Protein AF-A0A7T5UYI6-F1 (afdb_monomer_lite)

pLDDT: mean 79.81, std 22.01, range [30.36, 98.25]

Foldseek 3Di:
DDDDDDDDPDDDDDDPPPPPDDDDDDPDPPPDDDDDDDDDDPVVVVVVVVVVVVVVVVVVVVVVVVVVVVVVVVVVVVVVVVVVQVVLLVVLLVVLLVLLVVLLVVLVCVLVPVLPVLAPPVLNVLLNVLSVVLNVQSVVLNVCSVVDPGSVVSVCSVCCRSCQFRVRPNFQSLLSNQLRLLNNLLCCLVPVVVVLLVVLVVVVDDCPLLVVLSVQLNVLSVQLNVLSSVCSNTVNDPCRVVSSVSSVVSNVSSVVSVVVSVVVSVVSVVVVVVVVVVPDDPDD

Structure (mmCIF, N/CA/C/O backbone):
data_AF-A0A7T5UYI6-F1
#
_entry.id   AF-A0A7T5UYI6-F1
#
loop_
_atom_site.group_PDB
_atom_site.id
_atom_site.type_symbol
_atom_site.label_atom_id
_atom_site.label_alt_id
_atom_site.label_comp_id
_atom_site.label_asym_id
_atom_site.label_entity_id
_atom_site.label_seq_id
_atom_site.pdbx_PDB_ins_code
_atom_site.Cartn_x
_atom_site.Cartn_y
_atom_site.Cartn_z
_atom_site.occupancy
_atom_site.B_iso_or_equiv
_atom_site.auth_seq_id
_atom_site.auth_comp_id
_atom_site.auth_asym_id
_atom_site.auth_atom_id
_atom_site.pdbx_PDB_model_num
ATOM 1 N N . MET A 1 1 ? 58.971 -15.918 -2.858 1.00 40.72 1 MET A N 1
ATOM 2 C CA . MET A 1 1 ? 58.096 -16.213 -4.012 1.00 40.72 1 MET A CA 1
ATOM 3 C C . MET A 1 1 ? 57.583 -14.876 -4.558 1.00 40.72 1 MET A C 1
ATOM 5 O O . MET A 1 1 ? 56.787 -14.251 -3.880 1.00 40.72 1 MET A O 1
ATOM 9 N N . THR A 1 2 ? 58.266 -14.206 -5.501 1.00 34.06 2 THR A N 1
ATOM 10 C CA . THR A 1 2 ? 58.082 -14.284 -6.982 1.00 34.06 2 THR A CA 1
ATOM 11 C C . THR A 1 2 ? 56.613 -14.084 -7.397 1.00 34.06 2 THR A C 1
ATOM 13 O O . THR A 1 2 ? 55.804 -14.916 -7.021 1.00 34.06 2 THR A O 1
ATOM 16 N N . ARG A 1 3 ? 56.170 -13.072 -8.166 1.00 30.36 3 ARG A N 1
ATOM 17 C CA . ARG A 1 3 ? 56.802 -12.170 -9.155 1.00 30.36 3 ARG A CA 1
ATOM 18 C C . ARG A 1 3 ? 56.083 -10.805 -9.218 1.00 30.36 3 ARG A C 1
ATOM 20 O O . ARG A 1 3 ? 54.872 -10.728 -9.062 1.00 30.36 3 ARG A O 1
ATOM 27 N N . SER A 1 4 ? 56.865 -9.778 -9.548 1.00 31.86 4 SER A N 1
ATOM 28 C CA . SER A 1 4 ? 56.475 -8.448 -10.041 1.00 31.86 4 SER A CA 1
ATOM 29 C C . SER A 1 4 ? 56.151 -8.492 -11.540 1.00 31.86 4 SER A C 1
ATOM 31 O O . SER A 1 4 ? 56.857 -9.204 -12.254 1.00 31.86 4 SER A O 1
ATOM 33 N N . ILE A 1 5 ? 55.179 -7.692 -12.013 1.00 37.78 5 ILE A N 1
ATOM 34 C CA . ILE A 1 5 ? 55.222 -7.039 -13.338 1.00 37.78 5 ILE A CA 1
ATOM 35 C C . ILE A 1 5 ? 54.630 -5.618 -13.229 1.00 37.78 5 ILE A C 1
ATOM 37 O O . ILE A 1 5 ? 53.444 -5.426 -12.981 1.00 37.78 5 ILE A O 1
ATOM 41 N N . PHE A 1 6 ? 55.506 -4.635 -13.442 1.00 35.34 6 PHE A N 1
ATOM 42 C CA . PHE A 1 6 ? 55.257 -3.228 -13.773 1.00 35.34 6 PHE A CA 1
ATOM 43 C C . PHE A 1 6 ? 54.380 -3.058 -15.030 1.00 35.34 6 PHE A C 1
ATOM 45 O O . PHE A 1 6 ? 54.612 -3.769 -16.007 1.00 35.34 6 PHE A O 1
ATOM 52 N N . LYS A 1 7 ? 53.528 -2.019 -15.080 1.00 32.53 7 LYS A N 1
ATOM 53 C CA . LYS A 1 7 ? 53.377 -1.146 -16.271 1.00 32.53 7 LYS A CA 1
ATOM 54 C C . LYS A 1 7 ? 52.550 0.123 -15.986 1.00 32.53 7 LYS A C 1
ATOM 56 O O . LYS A 1 7 ? 51.331 0.095 -15.913 1.00 32.53 7 LYS A O 1
ATOM 61 N N . THR A 1 8 ? 53.279 1.223 -15.813 1.00 34.22 8 THR A N 1
ATOM 62 C CA . THR A 1 8 ? 53.115 2.502 -16.530 1.00 34.22 8 THR A CA 1
ATOM 63 C C . THR A 1 8 ? 51.692 3.055 -16.708 1.00 34.22 8 THR A C 1
ATOM 65 O O . THR A 1 8 ? 51.025 2.791 -17.704 1.00 34.22 8 THR A O 1
ATOM 68 N N . VAL A 1 9 ? 51.279 3.943 -15.797 1.00 36.78 9 VAL A N 1
ATOM 69 C CA . VAL A 1 9 ? 50.231 4.941 -16.063 1.00 36.78 9 VAL A CA 1
ATOM 70 C C . VAL A 1 9 ? 50.897 6.106 -16.783 1.00 36.78 9 VAL A C 1
ATOM 72 O O . VAL A 1 9 ? 51.588 6.925 -16.184 1.00 36.78 9 VAL A O 1
ATOM 75 N N . GLY A 1 10 ? 50.735 6.128 -18.097 1.00 34.94 10 GLY A N 1
ATOM 76 C CA . GLY A 1 10 ? 51.213 7.193 -18.957 1.00 34.94 10 GLY A CA 1
ATOM 77 C C . GLY A 1 10 ? 50.710 6.959 -20.368 1.00 34.94 10 GLY A C 1
ATOM 78 O O . GLY A 1 10 ? 51.377 6.293 -21.151 1.00 34.94 10 GLY A O 1
ATOM 79 N N . SER A 1 11 ? 49.541 7.507 -20.700 1.00 34.28 11 SER A N 1
ATOM 80 C CA . SER A 1 11 ? 49.231 7.802 -22.096 1.00 34.28 11 SER A CA 1
ATOM 81 C C . SER A 1 11 ? 48.227 8.945 -22.242 1.00 34.28 11 SER A C 1
ATOM 83 O O . SER A 1 11 ? 47.029 8.783 -22.036 1.00 34.28 11 SER A O 1
ATOM 85 N N . VAL A 1 12 ? 48.782 10.081 -22.657 1.00 34.56 12 VAL A N 1
ATOM 86 C CA . VAL A 1 12 ? 48.294 10.909 -23.762 1.00 34.56 12 VAL A CA 1
ATOM 87 C C . VAL A 1 12 ? 46.875 11.465 -23.613 1.00 34.56 12 VAL A C 1
ATOM 89 O O . VAL A 1 12 ? 45.897 10.976 -24.171 1.00 34.56 12 VAL A O 1
ATOM 92 N N . SER A 1 13 ? 46.820 12.621 -22.962 1.00 39.94 13 SER A N 1
ATOM 93 C CA . SER A 1 13 ? 45.997 13.743 -23.397 1.00 39.94 13 SER A CA 1
ATOM 94 C C . SER A 1 13 ? 46.225 14.008 -24.894 1.00 39.94 13 SER A C 1
ATOM 96 O O . SER A 1 13 ? 47.194 14.655 -25.282 1.00 39.94 13 SER A O 1
ATOM 98 N N . LEU A 1 14 ? 45.321 13.516 -25.743 1.00 34.50 14 LEU A N 1
ATOM 99 C CA . LEU A 1 14 ? 45.147 14.022 -27.102 1.00 34.50 14 LEU A CA 1
ATOM 100 C C . LEU A 1 14 ? 43.769 14.680 -27.180 1.00 34.50 14 LEU A C 1
ATOM 102 O O . LEU A 1 14 ? 42.752 14.045 -27.452 1.00 34.50 14 LEU A O 1
ATOM 106 N N . GLY A 1 15 ? 43.747 15.978 -26.883 1.00 30.67 15 GLY A N 1
ATOM 107 C CA . GLY A 1 15 ? 42.639 16.839 -27.256 1.00 30.67 15 GLY A CA 1
ATOM 108 C C . GLY A 1 15 ? 42.563 16.880 -28.776 1.00 30.67 15 GLY A C 1
ATOM 109 O O . GLY A 1 15 ? 43.380 17.533 -29.421 1.00 30.67 15 GLY A O 1
ATOM 110 N N . LEU A 1 16 ? 41.591 16.174 -29.354 1.00 30.78 16 LEU A N 1
ATOM 111 C CA . LEU A 1 16 ? 41.232 16.388 -30.746 1.00 30.78 16 LEU A CA 1
ATOM 112 C C . LEU A 1 16 ? 40.430 17.690 -30.803 1.00 30.78 16 LEU A C 1
ATOM 114 O O . LEU A 1 16 ? 39.216 17.721 -30.599 1.00 30.78 16 LEU A O 1
ATOM 118 N N . VAL A 1 17 ? 41.163 18.781 -31.010 1.00 35.28 17 VAL A N 1
ATOM 119 C CA . VAL A 1 17 ? 40.629 20.083 -31.389 1.00 35.28 17 VAL A CA 1
ATOM 120 C C . VAL A 1 17 ? 39.729 19.876 -32.605 1.00 35.28 17 VAL A C 1
ATOM 122 O O . VAL A 1 17 ? 40.184 19.514 -33.690 1.00 35.28 17 VAL A O 1
ATOM 125 N N . LEU A 1 18 ? 38.432 20.096 -32.398 1.00 36.16 18 LEU A N 1
ATOM 126 C CA . LEU A 1 18 ? 37.444 20.333 -33.441 1.00 36.16 18 LEU A CA 1
ATOM 127 C C . LEU A 1 18 ? 37.847 21.603 -34.202 1.00 36.16 18 LEU A C 1
ATOM 129 O O . LEU A 1 18 ? 37.361 22.692 -33.917 1.00 36.16 18 LEU A O 1
ATOM 133 N N . ALA A 1 19 ? 38.728 21.466 -35.188 1.00 32.53 19 ALA A N 1
ATOM 134 C CA . ALA A 1 19 ? 38.911 22.472 -36.223 1.00 32.53 19 ALA A CA 1
ATOM 135 C C . ALA A 1 19 ? 37.797 22.301 -37.271 1.00 32.53 19 ALA A C 1
ATOM 137 O O . ALA A 1 19 ? 38.024 21.861 -38.395 1.00 32.53 19 ALA A O 1
ATOM 138 N N . PHE A 1 20 ? 36.563 22.641 -36.886 1.00 33.19 20 PHE A N 1
ATOM 139 C CA . PHE A 1 20 ? 35.530 23.047 -37.839 1.00 33.19 20 PHE A CA 1
ATOM 140 C C . PHE A 1 20 ? 35.874 24.468 -38.300 1.00 33.19 20 PHE A C 1
ATOM 142 O O . PHE A 1 20 ? 35.347 25.456 -37.801 1.00 33.19 20 PHE A O 1
ATOM 149 N N . GLY A 1 21 ? 36.834 24.555 -39.219 1.00 31.12 21 GLY A N 1
ATOM 150 C CA . GLY A 1 21 ? 37.212 25.776 -39.916 1.00 31.12 21 GLY A CA 1
ATOM 151 C C . GLY A 1 21 ? 36.823 25.649 -41.379 1.00 31.12 21 GLY A C 1
ATOM 152 O O . GLY A 1 21 ? 37.489 24.961 -42.144 1.00 31.12 21 GLY A O 1
ATOM 153 N N . LEU A 1 22 ? 35.707 26.285 -41.725 1.00 39.25 22 LEU A N 1
ATOM 154 C CA . LEU A 1 22 ? 35.278 26.641 -43.073 1.00 39.25 22 LEU A CA 1
ATOM 155 C C . LEU A 1 22 ? 36.451 26.853 -44.049 1.00 39.25 22 LEU A C 1
ATOM 157 O O . LEU A 1 22 ? 37.164 27.847 -43.950 1.00 39.25 22 LEU A O 1
ATOM 161 N N . LEU A 1 23 ? 36.572 25.987 -45.055 1.00 31.91 23 LEU A N 1
ATOM 162 C CA . LEU A 1 23 ? 37.144 26.370 -46.342 1.00 31.91 23 LEU A CA 1
ATOM 163 C C . LEU A 1 23 ? 36.070 26.172 -47.403 1.00 31.91 23 LEU A C 1
ATOM 165 O O . LEU A 1 23 ? 35.710 25.059 -47.787 1.00 31.91 23 LEU A O 1
ATOM 169 N N . ALA A 1 24 ? 35.513 27.312 -47.793 1.00 32.84 24 ALA A N 1
ATOM 170 C CA . ALA A 1 24 ? 34.664 27.485 -48.946 1.00 32.84 24 ALA A CA 1
ATOM 171 C C . ALA A 1 24 ? 35.347 26.913 -50.197 1.00 32.84 24 ALA A C 1
ATOM 173 O O . ALA A 1 24 ? 36.476 27.273 -50.519 1.00 32.84 24 ALA A O 1
ATOM 174 N N . TYR A 1 25 ? 34.630 26.069 -50.931 1.00 32.81 25 TYR A N 1
ATOM 175 C CA . TYR A 1 25 ? 34.773 26.029 -52.383 1.00 32.81 25 TYR A CA 1
ATOM 176 C C . TYR A 1 25 ? 33.827 27.102 -52.941 1.00 32.81 25 TYR A C 1
ATOM 178 O O . TYR A 1 25 ? 32.689 27.203 -52.476 1.00 32.81 25 TYR A O 1
ATOM 186 N N . PRO A 1 26 ? 34.291 27.925 -53.896 1.00 37.88 26 PRO A N 1
ATOM 187 C CA . PRO A 1 26 ? 34.269 27.455 -55.274 1.00 37.88 26 PRO A CA 1
ATOM 188 C C . PRO A 1 26 ? 35.525 27.862 -56.053 1.00 37.88 26 PRO A C 1
ATOM 190 O O . PRO A 1 26 ? 35.767 29.038 -56.304 1.00 37.88 26 PRO A O 1
ATOM 193 N N . THR A 1 27 ? 36.289 26.890 -56.543 1.00 36.03 27 THR A N 1
ATOM 194 C CA . THR A 1 27 ? 37.136 27.126 -57.716 1.00 36.03 27 THR A CA 1
ATOM 195 C C . THR A 1 27 ? 36.269 26.976 -58.960 1.00 36.03 27 THR A C 1
ATOM 197 O O . THR A 1 27 ? 36.080 25.895 -59.512 1.00 36.03 27 THR A O 1
ATOM 200 N N . THR A 1 28 ? 35.696 28.097 -59.391 1.00 33.53 28 THR A N 1
ATOM 201 C CA . THR A 1 28 ? 35.242 28.301 -60.766 1.00 33.53 28 THR A CA 1
ATOM 202 C C . THR A 1 28 ? 36.426 28.094 -61.708 1.00 33.53 28 THR A C 1
ATOM 204 O O . THR A 1 28 ? 37.318 28.939 -61.770 1.00 33.53 28 THR A O 1
ATOM 207 N N . VAL A 1 29 ? 36.446 26.992 -62.455 1.00 35.75 29 VAL A N 1
ATOM 208 C CA . VAL A 1 29 ? 37.339 26.855 -63.611 1.00 35.75 29 VAL A CA 1
ATOM 209 C C . VAL A 1 29 ? 36.690 27.626 -64.760 1.00 35.75 29 VAL A C 1
ATOM 211 O O . VAL A 1 29 ? 35.774 27.140 -65.419 1.00 35.75 29 VAL A O 1
ATOM 214 N N . ARG A 1 30 ? 37.121 28.878 -64.943 1.00 32.53 30 ARG A N 1
ATOM 215 C CA . ARG A 1 30 ? 36.853 29.675 -66.145 1.00 32.53 30 ARG A CA 1
ATOM 216 C C . ARG A 1 30 ? 37.680 29.062 -67.276 1.00 32.53 30 ARG A C 1
ATOM 218 O O . ARG A 1 30 ? 38.900 29.170 -67.267 1.00 32.53 30 ARG A O 1
ATOM 225 N N . VAL A 1 31 ? 37.021 28.400 -68.221 1.00 33.41 31 VAL A N 1
ATOM 226 C CA . VAL A 1 31 ? 37.629 28.032 -69.504 1.00 33.41 31 VAL A CA 1
ATOM 227 C C . VAL A 1 31 ? 37.697 29.319 -70.325 1.00 33.41 31 VAL A C 1
ATOM 229 O O . VAL A 1 31 ? 36.670 29.802 -70.797 1.00 33.41 31 VAL A O 1
ATOM 232 N N . LEU A 1 32 ? 38.883 29.927 -70.408 1.00 34.19 32 LEU A N 1
ATOM 233 C CA . LEU A 1 32 ? 39.173 30.922 -71.437 1.00 34.19 32 LEU A CA 1
ATOM 234 C C . LEU A 1 32 ? 39.299 30.170 -72.764 1.00 34.19 32 LEU A C 1
ATOM 236 O O . LEU A 1 32 ? 40.124 29.269 -72.890 1.00 34.19 32 LEU A O 1
ATOM 240 N N . ALA A 1 33 ? 38.439 30.523 -73.714 1.00 38.66 33 ALA A N 1
ATOM 241 C CA . ALA A 1 33 ? 38.626 30.197 -75.114 1.00 38.66 33 ALA A CA 1
ATOM 242 C C . ALA A 1 33 ? 39.680 31.160 -75.677 1.00 38.66 33 ALA A C 1
ATOM 244 O O . ALA A 1 33 ? 39.472 32.372 -75.650 1.00 38.66 33 ALA A O 1
ATOM 245 N N . GLU A 1 34 ? 40.802 30.621 -76.144 1.00 36.09 34 GLU A N 1
ATOM 246 C CA . GLU A 1 34 ? 41.678 31.297 -77.097 1.00 36.09 34 GLU A CA 1
ATOM 247 C C . GLU A 1 34 ? 41.423 30.671 -78.470 1.00 36.09 34 GLU A C 1
ATOM 249 O O . GLU A 1 34 ? 41.544 29.457 -78.650 1.00 36.09 34 GLU A O 1
ATOM 254 N N . ASP A 1 35 ? 41.006 31.519 -79.407 1.00 35.81 35 ASP A N 1
ATOM 255 C CA . ASP A 1 35 ? 40.878 31.203 -80.822 1.00 35.81 35 ASP A CA 1
ATOM 256 C C . ASP A 1 35 ? 42.273 31.109 -81.473 1.00 35.81 35 ASP A C 1
ATOM 258 O O . ASP A 1 35 ? 43.096 32.001 -81.298 1.00 35.81 35 ASP A O 1
ATOM 262 N N . THR A 1 36 ? 42.472 30.012 -82.219 1.00 38.59 36 THR A N 1
ATOM 263 C CA . THR A 1 36 ? 43.100 29.857 -83.560 1.00 38.59 36 THR A CA 1
ATOM 264 C C . THR A 1 36 ? 44.350 30.709 -83.892 1.00 38.59 36 THR A C 1
ATOM 266 O O . THR A 1 36 ? 44.324 31.924 -83.797 1.00 38.59 36 THR A O 1
ATOM 269 N N . GLU A 1 37 ? 45.495 30.196 -84.361 1.00 40.06 37 GLU A N 1
ATOM 270 C CA . GLU A 1 37 ? 45.757 29.256 -85.463 1.00 40.06 37 GLU A CA 1
ATOM 271 C C . GLU A 1 37 ? 47.198 28.697 -85.391 1.00 40.06 37 GLU A C 1
ATOM 273 O O . GLU A 1 37 ? 48.108 29.362 -84.899 1.00 40.06 37 GLU A O 1
ATOM 278 N N . SER A 1 38 ? 47.402 27.539 -86.038 1.00 35.09 38 SER A N 1
ATOM 279 C CA . SER A 1 38 ? 48.542 27.221 -86.924 1.00 35.09 38 SER A CA 1
ATOM 280 C C . SER A 1 38 ? 49.280 25.909 -86.614 1.00 35.09 38 SER A C 1
ATOM 282 O O . SER A 1 38 ? 50.040 25.790 -85.661 1.00 35.09 38 SER A O 1
ATOM 284 N N . SER A 1 39 ? 49.122 24.983 -87.565 1.00 36.81 39 SER A N 1
ATOM 285 C CA . SER A 1 39 ? 50.128 24.029 -88.043 1.00 36.81 39 SER A CA 1
ATOM 286 C C . SER A 1 39 ? 50.495 22.793 -87.199 1.00 36.81 39 SER A C 1
ATOM 288 O O . SER A 1 39 ? 51.114 22.860 -86.142 1.00 36.81 39 SER A O 1
ATOM 290 N N . SER A 1 40 ? 50.283 21.646 -87.856 1.00 40.84 40 SER A N 1
ATOM 291 C CA . SER A 1 40 ? 50.983 20.356 -87.740 1.00 40.84 40 SER A CA 1
ATOM 292 C C . SER A 1 40 ? 50.454 19.260 -86.789 1.00 40.84 40 SER A C 1
ATOM 294 O O . SER A 1 40 ? 50.214 19.455 -85.606 1.00 40.84 40 SER A O 1
ATOM 296 N N . THR A 1 41 ? 50.347 18.081 -87.424 1.00 41.91 41 THR A N 1
ATOM 297 C CA . THR A 1 41 ? 50.424 16.684 -86.956 1.00 41.91 41 THR A CA 1
ATOM 298 C C . THR A 1 41 ? 49.254 16.012 -86.217 1.00 41.91 41 THR A C 1
ATOM 300 O O . THR A 1 41 ? 48.873 16.313 -85.091 1.00 41.91 41 THR A O 1
ATOM 303 N N . THR A 1 42 ? 48.798 14.929 -86.856 1.00 51.19 42 THR A N 1
ATOM 304 C CA . THR A 1 42 ? 47.913 13.828 -86.431 1.00 51.19 42 THR A CA 1
ATOM 305 C C . THR A 1 42 ? 48.226 13.225 -85.042 1.00 51.19 42 THR A C 1
ATOM 307 O O . THR A 1 42 ? 47.429 12.456 -84.515 1.00 51.19 42 THR A O 1
ATOM 310 N N . GLU A 1 43 ? 49.341 13.594 -84.404 1.00 49.00 43 GLU A N 1
ATOM 311 C CA . GLU A 1 43 ? 49.740 13.172 -83.051 1.00 49.00 43 GLU A CA 1
ATOM 312 C C . GLU A 1 43 ? 49.059 13.975 -81.921 1.00 49.00 43 GLU A C 1
ATOM 314 O O . GLU A 1 43 ? 48.878 13.452 -80.819 1.00 49.00 43 GLU A O 1
ATOM 319 N N . GLN A 1 44 ? 48.598 15.209 -82.172 1.00 46.75 44 GLN A N 1
ATOM 320 C CA . GLN A 1 44 ? 47.912 16.016 -81.146 1.00 46.75 44 GLN A CA 1
ATOM 321 C C . GLN A 1 44 ? 46.494 15.504 -80.826 1.00 46.75 44 GLN A C 1
ATOM 323 O O . GLN A 1 44 ? 46.012 15.655 -79.702 1.00 46.75 44 GLN A O 1
ATOM 328 N N . THR A 1 45 ? 45.831 14.827 -81.770 1.00 52.97 45 THR A N 1
ATOM 329 C CA . THR A 1 45 ? 44.462 14.306 -81.597 1.00 52.97 45 THR A CA 1
ATOM 330 C C . THR A 1 45 ? 44.416 13.012 -80.770 1.00 52.97 45 THR A C 1
ATOM 332 O O . THR A 1 45 ? 43.435 12.764 -80.066 1.00 52.97 45 THR A O 1
ATOM 335 N N . GLU A 1 46 ? 45.473 12.192 -80.801 1.00 55.62 46 GLU A N 1
ATOM 336 C CA . GLU A 1 46 ? 45.595 11.001 -79.944 1.00 55.62 46 GLU A CA 1
ATOM 337 C C . GLU A 1 46 ? 46.024 11.348 -78.516 1.00 55.62 46 GLU A C 1
ATOM 339 O O . GLU A 1 46 ? 45.507 10.756 -77.566 1.00 55.62 46 GLU A O 1
ATOM 344 N N . ALA A 1 47 ? 46.916 12.329 -78.345 1.00 57.22 47 ALA A N 1
ATOM 345 C CA . ALA A 1 47 ? 47.323 12.812 -77.027 1.00 57.22 47 ALA A CA 1
ATOM 346 C C . ALA A 1 47 ? 46.141 13.443 -76.268 1.00 57.22 47 ALA A C 1
ATOM 348 O O . ALA A 1 47 ? 45.902 13.102 -75.110 1.00 57.22 47 ALA A O 1
ATOM 349 N N . GLN A 1 48 ? 45.327 14.265 -76.943 1.00 56.75 48 GLN A N 1
ATOM 350 C CA . GLN A 1 48 ? 44.118 14.855 -76.356 1.00 56.75 48 GLN A CA 1
ATOM 351 C C . GLN A 1 48 ? 43.024 13.815 -76.061 1.00 56.75 48 GLN A C 1
ATOM 353 O O . GLN A 1 48 ? 42.353 13.912 -75.032 1.00 56.75 48 GLN A O 1
ATOM 358 N N . LYS A 1 49 ? 42.855 12.783 -76.905 1.00 61.53 49 LYS A N 1
ATOM 359 C CA . LYS A 1 49 ? 41.935 11.664 -76.618 1.00 61.53 49 LYS A CA 1
ATOM 360 C C . LYS A 1 49 ? 42.387 10.841 -75.410 1.00 61.53 49 LYS A C 1
ATOM 362 O O . LYS A 1 49 ? 41.563 10.574 -74.539 1.00 61.53 49 LYS A O 1
ATOM 367 N N . LYS A 1 50 ? 43.678 10.502 -75.309 1.00 65.50 50 LYS A N 1
ATOM 368 C CA . LYS A 1 50 ? 44.243 9.784 -74.152 1.00 65.50 50 LYS A CA 1
ATOM 369 C C . LYS A 1 50 ? 44.150 10.606 -72.867 1.00 65.50 50 LYS A C 1
ATOM 371 O O . LYS A 1 50 ? 43.823 10.057 -71.822 1.00 65.50 50 LYS A O 1
ATOM 376 N N . GLU A 1 51 ? 44.367 11.919 -72.930 1.00 64.31 51 GLU A N 1
ATOM 377 C CA . GLU A 1 51 ? 44.223 12.805 -71.770 1.00 64.31 51 GLU A CA 1
ATOM 378 C C . GLU A 1 51 ? 42.754 12.952 -71.329 1.00 64.31 51 GLU A C 1
ATOM 380 O O . GLU A 1 51 ? 42.461 12.943 -70.132 1.00 64.31 51 GLU A O 1
ATOM 385 N N . ALA A 1 52 ? 41.808 13.029 -72.270 1.00 65.00 52 ALA A N 1
ATOM 386 C CA . ALA A 1 52 ? 40.376 13.052 -71.969 1.00 65.00 52 ALA A CA 1
ATOM 387 C C . ALA A 1 52 ? 39.884 11.722 -71.367 1.00 65.00 52 ALA A C 1
ATOM 389 O O . ALA A 1 52 ? 39.084 11.722 -70.430 1.00 65.00 52 ALA A O 1
ATOM 390 N N . GLU A 1 53 ? 40.390 10.592 -71.857 1.00 68.81 53 GLU A N 1
ATOM 391 C CA . GLU A 1 53 ? 40.074 9.255 -71.349 1.00 68.81 53 GLU A CA 1
ATOM 392 C C . GLU A 1 53 ? 40.699 9.008 -69.964 1.00 68.81 53 GLU A C 1
ATOM 394 O O . GLU A 1 53 ? 40.038 8.483 -69.064 1.00 68.81 53 GLU A O 1
ATOM 399 N N . LEU A 1 54 ? 41.919 9.506 -69.728 1.00 69.94 54 LEU A N 1
ATOM 400 C CA . LEU A 1 54 ? 42.566 9.515 -68.413 1.00 69.94 54 LEU A CA 1
ATOM 401 C C . LEU A 1 54 ? 41.807 10.404 -67.413 1.00 69.94 54 LEU A C 1
ATOM 403 O O . LEU A 1 54 ? 41.598 10.016 -66.264 1.00 69.94 54 LEU A O 1
ATOM 407 N N . LYS A 1 55 ? 41.330 11.581 -67.838 1.00 68.62 55 LYS A N 1
ATOM 408 C CA . LYS A 1 55 ? 40.492 12.461 -67.003 1.00 68.62 55 LYS A CA 1
ATOM 409 C C . LYS A 1 55 ? 39.135 11.830 -66.698 1.00 68.62 55 LYS A C 1
ATOM 411 O O . LYS A 1 55 ? 38.663 11.942 -65.568 1.00 68.62 55 LYS A O 1
ATOM 416 N N . LYS A 1 56 ? 38.522 11.135 -67.662 1.00 72.75 56 LYS A N 1
ATOM 417 C CA . LYS A 1 56 ? 37.246 10.429 -67.477 1.00 72.75 56 LYS A CA 1
ATOM 418 C C . LYS A 1 56 ? 37.381 9.261 -66.498 1.00 72.75 56 LYS A C 1
ATOM 420 O O . LYS A 1 56 ? 36.617 9.199 -65.541 1.00 72.75 56 LYS A O 1
ATOM 425 N N . THR A 1 57 ? 38.388 8.408 -66.674 1.00 70.50 57 THR A N 1
ATOM 426 C CA . THR A 1 57 ? 38.673 7.282 -65.766 1.00 70.50 57 THR A CA 1
ATOM 427 C C . THR A 1 57 ? 39.066 7.761 -64.368 1.00 70.50 57 THR A C 1
ATOM 429 O O . THR A 1 57 ? 38.577 7.234 -63.372 1.00 70.50 57 THR A O 1
ATOM 432 N N . THR A 1 58 ? 39.866 8.827 -64.262 1.00 72.25 58 THR A N 1
ATOM 433 C CA . THR A 1 58 ? 40.193 9.455 -62.970 1.00 72.25 58 THR A CA 1
ATOM 434 C C . THR A 1 58 ? 38.941 10.011 -62.291 1.00 72.25 58 THR A C 1
ATOM 436 O O . THR A 1 58 ? 38.744 9.787 -61.100 1.00 72.25 58 THR A O 1
ATOM 439 N N . ALA A 1 59 ? 38.056 10.686 -63.031 1.00 69.19 59 ALA A N 1
ATOM 440 C CA . ALA A 1 59 ? 36.802 11.212 -62.495 1.00 69.19 59 ALA A CA 1
ATOM 441 C C . ALA A 1 59 ? 35.818 10.104 -62.079 1.00 69.19 59 ALA A C 1
ATOM 443 O O . ALA A 1 59 ? 35.124 10.255 -61.075 1.00 69.19 59 ALA A O 1
ATOM 444 N N . GLU A 1 60 ? 35.753 8.994 -62.816 1.00 75.56 60 GLU A N 1
ATOM 445 C CA . GLU A 1 60 ? 34.944 7.818 -62.470 1.00 75.56 60 GLU A CA 1
ATOM 446 C C . GLU A 1 60 ? 35.471 7.130 -61.203 1.00 75.56 60 GLU A C 1
ATOM 448 O O . GLU A 1 60 ? 34.695 6.908 -60.271 1.00 75.56 60 GLU A O 1
ATOM 453 N N . ASN A 1 61 ? 36.788 6.934 -61.096 1.00 77.25 61 ASN A N 1
ATOM 454 C CA . ASN A 1 61 ? 37.436 6.413 -59.889 1.00 77.25 61 ASN A CA 1
ATOM 455 C C . ASN A 1 61 ? 37.200 7.324 -58.673 1.00 77.25 61 ASN A C 1
ATOM 457 O O . ASN A 1 61 ? 36.872 6.843 -57.587 1.00 77.25 61 ASN A O 1
ATOM 461 N N . LEU A 1 62 ? 37.290 8.647 -58.857 1.00 73.25 62 LEU A N 1
ATOM 462 C CA . LEU A 1 62 ? 37.021 9.619 -57.794 1.00 73.25 62 LEU A CA 1
ATOM 463 C C . LEU A 1 62 ? 35.550 9.570 -57.350 1.00 73.25 62 LEU A C 1
ATOM 465 O O . LEU A 1 62 ? 35.254 9.621 -56.157 1.00 73.25 62 LEU A O 1
ATOM 469 N N . ARG A 1 63 ? 34.610 9.441 -58.296 1.00 73.44 63 ARG A N 1
ATOM 470 C CA . ARG A 1 63 ? 33.172 9.309 -58.004 1.00 73.44 63 ARG A CA 1
ATOM 471 C C . ARG A 1 63 ? 32.863 8.025 -57.238 1.00 73.44 63 ARG A C 1
ATOM 473 O O . ARG A 1 63 ? 32.083 8.071 -56.286 1.00 73.44 63 ARG A O 1
ATOM 480 N N . GLU A 1 64 ? 33.469 6.900 -57.610 1.00 84.56 64 GLU A N 1
ATOM 481 C CA . GLU A 1 64 ? 33.317 5.641 -56.875 1.00 84.56 64 GLU A CA 1
ATOM 482 C C . GLU A 1 64 ? 33.914 5.711 -55.469 1.00 84.56 64 GLU A C 1
ATOM 484 O O . GLU A 1 64 ? 33.283 5.249 -54.514 1.00 84.56 64 GLU A O 1
ATOM 489 N N . GLN A 1 65 ? 35.087 6.327 -55.317 1.00 79.94 65 GLN A N 1
ATOM 490 C CA . GLN A 1 65 ? 35.714 6.529 -54.014 1.00 79.94 65 GLN A CA 1
ATOM 491 C C . GLN A 1 65 ? 34.836 7.400 -53.105 1.00 79.94 65 GLN A C 1
ATOM 493 O O . GLN A 1 65 ? 34.534 7.007 -51.978 1.00 79.94 65 GLN A O 1
ATOM 498 N N . VAL A 1 66 ? 34.329 8.528 -53.616 1.00 81.00 66 VAL A N 1
ATOM 499 C CA . VAL A 1 66 ? 33.409 9.410 -52.877 1.00 81.00 66 VAL A CA 1
ATOM 500 C C . VAL A 1 66 ? 32.113 8.683 -52.502 1.00 81.00 66 VAL A C 1
ATOM 502 O O . VAL A 1 66 ? 31.592 8.879 -51.401 1.00 81.00 66 VAL A O 1
ATOM 505 N N . LYS A 1 67 ? 31.584 7.815 -53.375 1.00 87.81 67 LYS A N 1
ATOM 506 C CA . LYS A 1 67 ? 30.396 7.003 -53.071 1.00 87.81 67 LYS A CA 1
ATOM 507 C C . LYS A 1 67 ? 30.664 6.020 -51.925 1.00 87.81 67 LYS A C 1
ATOM 509 O O . LYS A 1 67 ? 29.891 6.008 -50.966 1.00 87.81 67 LYS A O 1
ATOM 514 N N . LYS A 1 68 ? 31.772 5.271 -51.983 1.00 87.56 68 LYS A N 1
ATOM 515 C CA . LYS A 1 68 ? 32.193 4.331 -50.927 1.00 87.56 68 LYS A CA 1
ATOM 516 C C . LYS A 1 68 ? 32.417 5.044 -49.592 1.00 87.56 68 LYS A C 1
ATOM 518 O O . LYS A 1 68 ? 31.910 4.600 -48.564 1.00 87.56 68 LYS A O 1
ATOM 523 N N . GLU A 1 69 ? 33.095 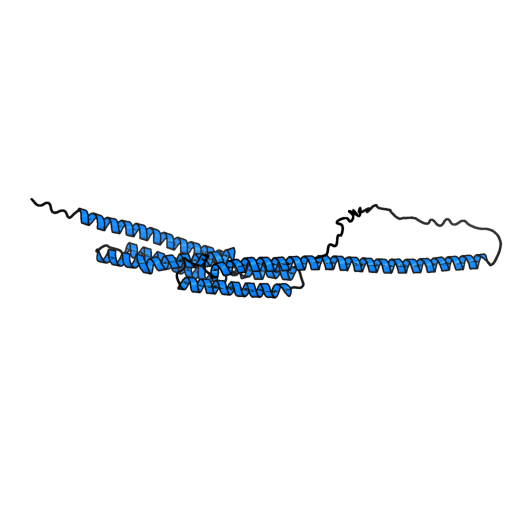6.191 -49.596 1.00 80.12 69 GLU A N 1
ATOM 524 C CA . GLU A 1 69 ? 33.302 6.995 -48.386 1.00 80.12 69 GLU A CA 1
ATOM 525 C C . GLU A 1 69 ? 31.986 7.533 -47.807 1.00 80.12 69 GLU A C 1
ATOM 527 O O . GLU A 1 69 ? 31.797 7.542 -46.589 1.00 80.12 69 GLU A O 1
ATOM 532 N N . ARG A 1 70 ? 31.042 7.959 -48.655 1.00 79.12 70 ARG A N 1
ATOM 533 C CA . ARG A 1 70 ? 29.720 8.422 -48.208 1.00 79.12 70 ARG A CA 1
ATOM 534 C C . ARG A 1 70 ? 28.910 7.296 -47.569 1.00 79.12 70 ARG A C 1
ATOM 536 O O . ARG A 1 70 ? 28.249 7.536 -46.559 1.00 79.12 70 ARG A O 1
ATOM 543 N N . GLU A 1 71 ? 28.941 6.095 -48.137 1.00 90.12 71 GLU A N 1
ATOM 544 C CA . GLU A 1 71 ? 28.284 4.910 -47.574 1.00 90.12 71 GLU A CA 1
ATOM 545 C C . GLU A 1 71 ? 28.923 4.495 -46.242 1.00 90.12 71 GLU A C 1
ATOM 547 O O . GLU A 1 71 ? 28.202 4.292 -45.265 1.00 90.12 71 GLU A O 1
ATOM 552 N N . ALA A 1 72 ? 30.257 4.507 -46.147 1.00 85.94 72 ALA A N 1
ATOM 553 C CA . ALA A 1 72 ? 30.975 4.245 -44.899 1.00 85.94 72 ALA A CA 1
ATOM 554 C C . ALA A 1 72 ? 30.632 5.266 -43.798 1.00 85.94 72 ALA A C 1
ATOM 556 O O . ALA A 1 72 ? 30.373 4.887 -42.656 1.00 85.94 72 ALA A O 1
ATOM 557 N N . ARG A 1 73 ? 30.551 6.564 -44.133 1.00 76.12 73 ARG A N 1
ATOM 558 C CA . ARG A 1 73 ? 30.132 7.614 -43.184 1.00 76.12 73 ARG A CA 1
ATOM 559 C C . ARG A 1 73 ? 28.685 7.438 -42.726 1.00 76.12 73 ARG A C 1
ATOM 561 O O . ARG A 1 73 ? 28.402 7.636 -41.548 1.00 76.12 73 ARG A O 1
ATOM 568 N N . LYS A 1 74 ? 27.770 7.057 -43.626 1.00 86.06 74 LYS A N 1
ATOM 569 C CA . LYS A 1 74 ? 26.379 6.741 -43.259 1.00 86.06 74 LYS A CA 1
ATOM 570 C C . LYS A 1 74 ? 26.316 5.552 -42.301 1.00 86.06 74 LYS A C 1
ATOM 572 O O . LYS A 1 74 ? 25.668 5.664 -41.270 1.00 86.06 74 LYS A O 1
ATOM 577 N N . ALA A 1 75 ? 27.027 4.465 -42.601 1.00 87.56 75 ALA A N 1
ATOM 578 C CA . ALA A 1 75 ? 27.089 3.294 -41.730 1.00 87.56 75 ALA A CA 1
ATOM 579 C C . ALA A 1 75 ? 27.658 3.645 -40.344 1.00 87.56 75 ALA A C 1
ATOM 581 O O . ALA A 1 75 ? 27.065 3.288 -39.332 1.00 87.56 75 ALA A O 1
ATOM 582 N N . ALA A 1 76 ? 28.744 4.423 -40.283 1.00 81.75 76 ALA A N 1
ATOM 583 C CA . ALA A 1 76 ? 29.329 4.874 -39.020 1.00 81.75 76 ALA A CA 1
ATOM 584 C C . ALA A 1 76 ? 28.368 5.750 -38.195 1.00 81.75 76 ALA A C 1
ATOM 586 O O . ALA A 1 76 ? 28.298 5.605 -36.974 1.00 81.75 76 ALA A O 1
ATOM 587 N N . LEU A 1 77 ? 27.606 6.639 -38.848 1.00 80.31 77 LEU A N 1
ATOM 588 C CA . LEU A 1 77 ? 26.580 7.445 -38.182 1.00 80.31 77 LEU A CA 1
ATOM 589 C C . LEU A 1 77 ? 25.449 6.581 -37.615 1.00 80.31 77 LEU A C 1
ATOM 591 O O . LEU A 1 77 ? 25.038 6.816 -36.482 1.00 80.31 77 LEU A O 1
ATOM 595 N N . GLU A 1 78 ? 24.964 5.592 -38.364 1.00 86.56 78 GLU A N 1
ATOM 596 C CA . GLU A 1 78 ? 23.926 4.675 -37.880 1.00 86.56 78 GLU A CA 1
ATOM 597 C C . GLU A 1 78 ? 24.434 3.805 -36.721 1.00 86.56 78 GLU A C 1
ATOM 599 O O . GLU A 1 78 ? 23.770 3.722 -35.691 1.00 86.56 78 GLU A O 1
ATOM 604 N N . THR A 1 79 ? 25.659 3.273 -36.791 1.00 86.31 79 THR A N 1
ATOM 605 C CA . THR A 1 79 ? 26.280 2.549 -35.667 1.00 86.31 79 THR A CA 1
ATOM 606 C C . THR A 1 79 ? 26.411 3.430 -34.422 1.00 86.31 79 THR A C 1
ATOM 608 O O . THR A 1 79 ? 26.091 2.993 -33.318 1.00 86.31 79 THR A O 1
ATOM 611 N N . ALA A 1 80 ? 26.840 4.687 -34.575 1.00 77.06 80 ALA A N 1
ATOM 612 C CA . ALA A 1 80 ? 26.963 5.618 -33.454 1.00 77.06 80 ALA A CA 1
ATOM 613 C C . ALA A 1 80 ? 25.603 6.003 -32.847 1.00 77.06 80 ALA A C 1
ATOM 615 O O . ALA A 1 80 ? 25.509 6.197 -31.632 1.00 77.06 80 ALA A O 1
ATOM 616 N N . LYS A 1 81 ? 24.548 6.121 -33.666 1.00 86.44 81 LYS A N 1
ATOM 617 C CA . LYS A 1 81 ? 23.175 6.325 -33.183 1.00 86.44 81 LYS A CA 1
ATOM 618 C C . LYS A 1 81 ? 22.684 5.108 -32.406 1.00 86.44 81 LYS A C 1
ATOM 620 O O . LYS A 1 81 ? 22.234 5.281 -31.278 1.00 86.44 81 LYS A O 1
ATOM 625 N N . ASN A 1 82 ? 22.843 3.910 -32.961 1.00 85.06 82 ASN A N 1
ATOM 626 C CA . ASN A 1 82 ? 22.422 2.667 -32.317 1.00 85.06 82 ASN A CA 1
ATOM 627 C C . ASN A 1 82 ? 23.131 2.475 -30.973 1.00 85.06 82 ASN A C 1
ATOM 629 O O . ASN A 1 82 ? 22.464 2.339 -29.959 1.00 85.06 82 ASN A O 1
ATOM 633 N N . ALA A 1 83 ? 24.456 2.653 -30.918 1.00 85.88 83 ALA A N 1
ATOM 634 C CA . ALA A 1 83 ? 25.210 2.563 -29.665 1.00 85.88 83 ALA A CA 1
ATOM 635 C C . ALA A 1 83 ? 24.739 3.568 -28.592 1.00 85.88 83 ALA A C 1
ATOM 637 O O . ALA A 1 83 ? 24.790 3.286 -27.393 1.00 85.88 83 ALA A O 1
ATOM 638 N N . ARG A 1 84 ? 24.279 4.763 -28.997 1.00 87.50 84 ARG A N 1
ATOM 639 C CA . ARG A 1 84 ? 23.688 5.741 -28.068 1.00 87.50 84 ARG A CA 1
ATOM 640 C C . ARG A 1 84 ? 22.319 5.295 -27.563 1.00 87.50 84 ARG A C 1
ATOM 642 O O . ARG A 1 84 ? 22.036 5.509 -26.386 1.00 87.50 84 ARG A O 1
ATOM 649 N N . GLU A 1 85 ? 21.480 4.731 -28.424 1.00 89.25 85 GLU A N 1
ATOM 650 C CA . GLU A 1 85 ? 20.164 4.214 -28.034 1.00 89.25 85 GLU A CA 1
ATOM 651 C C . GLU A 1 85 ? 20.283 2.964 -27.153 1.00 89.25 85 GLU A C 1
ATOM 653 O O . GLU A 1 85 ? 19.623 2.903 -26.118 1.00 89.25 85 GLU A O 1
ATOM 658 N N . ASP A 1 86 ? 21.209 2.054 -27.458 1.00 89.62 86 ASP A N 1
ATOM 659 C CA . ASP A 1 86 ? 21.510 0.875 -26.637 1.00 89.62 86 ASP A CA 1
ATOM 660 C C . ASP A 1 86 ? 21.946 1.286 -25.227 1.00 89.62 86 ASP A C 1
ATOM 662 O O . ASP A 1 86 ? 21.425 0.787 -24.230 1.00 89.62 86 ASP A O 1
ATOM 666 N N . LYS A 1 87 ? 22.832 2.285 -25.118 1.00 92.88 87 LYS A N 1
ATOM 667 C CA . LYS A 1 87 ? 23.253 2.818 -23.816 1.00 92.88 87 LYS A CA 1
ATOM 668 C C . LYS A 1 87 ? 22.089 3.431 -23.031 1.00 92.88 87 LYS A C 1
ATOM 670 O O . LYS A 1 87 ? 22.017 3.268 -21.816 1.00 92.88 87 LYS A O 1
ATOM 675 N N . LYS A 1 88 ? 21.177 4.150 -23.697 1.00 92.62 88 LYS A N 1
ATOM 676 C CA . LYS A 1 88 ? 19.979 4.707 -23.042 1.00 92.62 88 LYS A CA 1
ATOM 677 C C . LYS A 1 88 ? 19.028 3.612 -22.575 1.00 92.62 88 LYS A C 1
ATOM 679 O O . LYS A 1 88 ? 18.419 3.763 -21.514 1.00 92.62 88 LYS A O 1
ATOM 684 N N . LEU A 1 89 ? 18.867 2.558 -23.372 1.00 94.00 89 LEU A N 1
ATOM 685 C CA . LEU A 1 89 ? 18.051 1.403 -23.024 1.00 94.00 89 LEU A CA 1
ATOM 686 C C . LEU A 1 89 ? 18.608 0.721 -21.777 1.00 94.00 89 LEU A C 1
ATOM 688 O O . LEU A 1 89 ? 17.854 0.527 -20.827 1.00 94.00 89 LEU A O 1
ATOM 692 N N . GLU A 1 90 ? 19.915 0.463 -21.746 1.00 94.56 90 GLU A N 1
ATOM 693 C CA . GLU A 1 90 ? 20.585 -0.168 -20.607 1.00 94.56 90 GLU A CA 1
ATOM 694 C C . GLU A 1 90 ? 20.415 0.652 -19.324 1.00 94.56 90 GLU A C 1
ATOM 696 O O . GLU A 1 90 ? 19.857 0.165 -18.346 1.00 94.56 90 GLU A O 1
ATOM 701 N N . SER A 1 91 ? 20.735 1.951 -19.358 1.00 93.12 91 SER A N 1
ATOM 702 C CA . SER A 1 91 ? 20.536 2.827 -18.193 1.00 93.12 91 SER A CA 1
ATOM 703 C C . SER A 1 91 ? 19.069 2.928 -17.752 1.00 93.12 91 SER A C 1
ATOM 705 O O . SER A 1 91 ? 18.780 3.178 -16.582 1.00 93.12 91 SER A O 1
ATOM 707 N N . SER A 1 92 ? 18.115 2.754 -18.673 1.00 93.44 92 SER A N 1
ATOM 708 C CA . SER A 1 92 ? 16.691 2.720 -18.321 1.00 93.44 92 SER A CA 1
ATOM 709 C C . SER A 1 92 ? 16.314 1.410 -17.624 1.00 93.44 92 SER A C 1
ATOM 711 O O . SER A 1 92 ? 15.512 1.444 -16.690 1.00 93.44 92 SER A O 1
ATOM 713 N N . LYS A 1 93 ? 16.877 0.273 -18.059 1.00 96.06 93 LYS A N 1
ATOM 714 C CA . LYS A 1 93 ? 16.681 -1.040 -17.424 1.00 96.06 93 LYS A CA 1
ATOM 715 C C . LYS A 1 93 ? 17.269 -1.058 -16.015 1.00 96.06 93 LYS A C 1
ATOM 717 O O . LYS A 1 93 ? 16.533 -1.365 -15.082 1.00 96.06 93 LYS A O 1
ATOM 722 N N . GLU A 1 94 ? 18.504 -0.584 -15.845 1.00 94.94 94 GLU A N 1
ATOM 723 C CA . GLU A 1 94 ? 19.147 -0.425 -14.530 1.00 94.94 94 GLU A CA 1
ATOM 724 C C . GLU A 1 94 ? 18.288 0.420 -13.572 1.00 94.94 94 GLU A C 1
ATOM 726 O O . GLU A 1 94 ? 18.119 0.092 -12.396 1.00 94.94 94 GLU A O 1
ATOM 731 N N . LEU A 1 95 ? 17.687 1.511 -14.067 1.00 92.69 95 LEU A N 1
ATOM 732 C CA . LEU A 1 95 ? 16.782 2.334 -13.264 1.00 92.69 95 LEU A CA 1
ATOM 733 C C . LEU A 1 95 ? 15.512 1.571 -12.856 1.00 92.69 95 LEU A C 1
ATOM 735 O O . LEU A 1 95 ? 15.061 1.707 -11.717 1.00 92.69 95 LEU A O 1
ATOM 739 N N . ALA A 1 96 ? 14.914 0.803 -13.769 1.00 93.81 96 ALA A N 1
ATOM 740 C CA . ALA A 1 96 ? 13.729 0.000 -13.476 1.00 93.81 96 ALA A CA 1
ATOM 741 C C . ALA A 1 96 ? 14.023 -1.075 -12.419 1.00 93.81 96 ALA A C 1
ATOM 743 O O . ALA A 1 96 ? 13.233 -1.239 -11.485 1.00 93.81 96 ALA A O 1
ATOM 744 N N . GLU A 1 97 ? 15.169 -1.749 -12.527 1.00 94.50 97 GLU A N 1
ATOM 745 C CA . GLU A 1 97 ? 15.649 -2.730 -11.549 1.00 94.50 97 GLU A CA 1
ATOM 746 C C . GLU A 1 97 ? 15.833 -2.077 -10.181 1.00 94.50 97 GLU A C 1
ATOM 748 O O . G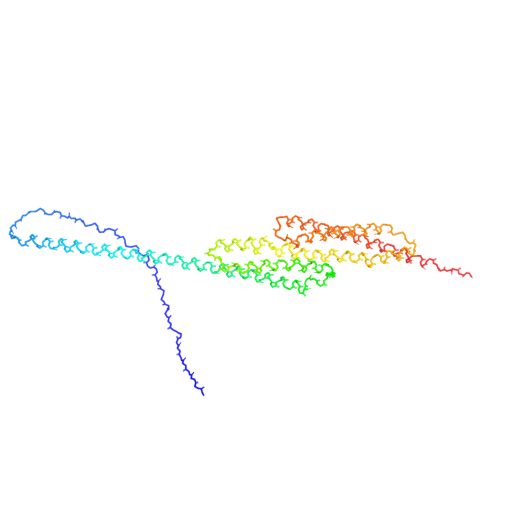LU A 1 97 ? 15.149 -2.455 -9.228 1.00 94.50 97 GLU A O 1
ATOM 753 N N . LYS A 1 98 ? 16.624 -1.000 -10.107 1.00 93.06 98 LYS A N 1
ATOM 754 C CA . LYS A 1 98 ? 16.878 -0.272 -8.859 1.00 93.06 98 LYS A CA 1
ATOM 755 C C . LYS A 1 98 ? 15.589 0.193 -8.176 1.00 93.06 98 LYS A C 1
ATOM 757 O O . LYS A 1 98 ? 15.404 -0.005 -6.977 1.00 93.06 98 LYS A O 1
ATOM 762 N N . LEU A 1 99 ? 14.664 0.793 -8.932 1.00 92.19 99 LEU A N 1
ATOM 763 C CA . LEU A 1 99 ? 13.378 1.243 -8.388 1.00 92.19 99 LEU A CA 1
ATOM 764 C C . LEU A 1 99 ? 12.544 0.082 -7.836 1.00 92.19 99 LEU A C 1
ATOM 766 O O . LEU A 1 99 ? 11.805 0.262 -6.861 1.00 92.19 99 LEU A O 1
ATOM 770 N N . THR A 1 100 ? 12.614 -1.080 -8.476 1.00 92.81 100 THR A N 1
ATOM 771 C CA . THR A 1 100 ? 11.875 -2.271 -8.060 1.00 92.81 100 THR A CA 1
ATOM 772 C C . THR A 1 100 ? 12.493 -2.883 -6.809 1.00 92.81 100 THR A C 1
ATOM 774 O O . THR A 1 100 ? 11.772 -3.160 -5.850 1.00 92.81 100 THR A O 1
ATOM 777 N N . GLU A 1 101 ? 13.818 -3.001 -6.760 1.00 92.00 101 GLU A N 1
ATOM 778 C CA . GLU A 1 101 ? 14.567 -3.512 -5.610 1.00 92.00 101 GLU A CA 1
ATOM 779 C C . GLU A 1 101 ? 14.354 -2.672 -4.348 1.00 92.00 101 GLU A C 1
ATOM 781 O O . GLU A 1 101 ? 14.006 -3.226 -3.305 1.00 92.00 101 GLU A O 1
ATOM 786 N N . GLU A 1 102 ? 14.449 -1.340 -4.442 1.00 89.81 102 GLU A N 1
ATOM 787 C CA . GLU A 1 102 ? 14.199 -0.425 -3.314 1.00 89.81 102 GLU A CA 1
ATOM 788 C C . GLU A 1 102 ? 12.799 -0.633 -2.705 1.00 89.81 102 GLU A C 1
ATOM 790 O O . GLU A 1 102 ? 12.604 -0.601 -1.484 1.00 89.81 102 GLU A O 1
ATOM 795 N N . ARG A 1 103 ? 11.796 -0.878 -3.559 1.00 93.00 103 ARG A N 1
ATOM 796 C CA . ARG A 1 103 ? 10.421 -1.165 -3.126 1.00 93.00 103 ARG A CA 1
ATOM 797 C C . ARG A 1 103 ? 10.317 -2.552 -2.506 1.00 93.00 103 ARG A C 1
ATOM 799 O O . ARG A 1 103 ? 9.683 -2.690 -1.461 1.00 93.00 103 ARG A O 1
ATOM 806 N N . LEU A 1 104 ? 10.925 -3.566 -3.116 1.00 93.44 104 LEU A N 1
ATOM 807 C CA . LEU A 1 104 ? 10.928 -4.934 -2.597 1.00 93.44 104 LEU A CA 1
ATOM 808 C C . LEU A 1 104 ? 11.593 -5.016 -1.222 1.00 93.44 104 LEU A C 1
ATOM 810 O O . LEU A 1 104 ? 11.042 -5.652 -0.325 1.00 93.44 104 LEU A O 1
ATOM 814 N N . GLU A 1 105 ? 12.732 -4.354 -1.024 1.00 89.88 105 GLU A N 1
ATOM 815 C CA . GLU A 1 105 ? 13.426 -4.309 0.266 1.00 89.88 105 GLU A CA 1
ATOM 816 C C . GLU A 1 105 ? 12.522 -3.717 1.355 1.00 89.88 105 GLU A C 1
ATOM 818 O O . GLU A 1 105 ? 12.348 -4.298 2.431 1.00 89.88 105 GLU A O 1
ATOM 823 N N . LEU A 1 106 ? 11.875 -2.590 1.055 1.00 88.12 106 LEU A N 1
ATOM 824 C CA . LEU A 1 106 ? 10.943 -1.945 1.970 1.00 88.12 106 LEU A CA 1
ATOM 825 C C . LEU A 1 106 ? 9.744 -2.840 2.306 1.00 88.12 106 LEU A C 1
ATOM 827 O O . LEU A 1 106 ? 9.354 -2.944 3.470 1.00 88.12 106 LEU A O 1
ATOM 831 N N . LEU A 1 107 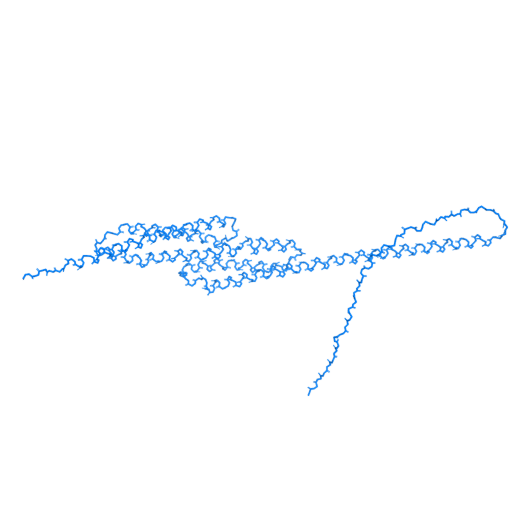? 9.154 -3.487 1.301 1.00 91.06 107 LEU A N 1
ATOM 832 C CA . LEU A 1 107 ? 8.013 -4.384 1.486 1.00 91.06 107 LEU A CA 1
ATOM 833 C C . LEU A 1 107 ? 8.382 -5.625 2.301 1.00 91.06 107 LEU A C 1
ATOM 835 O O . LEU A 1 107 ? 7.597 -6.046 3.149 1.00 91.06 107 LEU A O 1
ATOM 839 N N . LYS A 1 108 ? 9.589 -6.168 2.118 1.00 88.38 108 LYS A N 1
ATOM 840 C CA . LYS A 1 108 ? 10.113 -7.263 2.944 1.00 88.38 108 LYS A CA 1
ATOM 841 C C . LYS A 1 108 ? 10.258 -6.821 4.406 1.00 88.38 108 LYS A C 1
ATOM 843 O O . LYS A 1 108 ? 9.732 -7.494 5.285 1.00 88.38 108 LYS A O 1
ATOM 848 N N . LYS A 1 109 ? 10.807 -5.629 4.677 1.00 84.00 109 LYS A N 1
ATOM 849 C CA . LYS A 1 109 ? 10.861 -5.052 6.041 1.00 84.00 109 LYS A CA 1
ATOM 850 C C . LYS A 1 109 ? 9.473 -4.846 6.667 1.00 84.00 109 LYS A C 1
ATOM 852 O O . LYS A 1 109 ? 9.257 -5.124 7.849 1.00 84.00 109 LYS A O 1
ATOM 857 N N . LEU A 1 110 ? 8.505 -4.378 5.874 1.00 81.62 110 LEU A N 1
ATOM 858 C CA . LEU A 1 110 ? 7.097 -4.243 6.275 1.00 81.62 110 LEU A CA 1
ATOM 859 C C . LEU A 1 110 ? 6.477 -5.589 6.665 1.00 81.62 110 LEU A C 1
ATOM 861 O O . LEU A 1 110 ? 5.852 -5.687 7.725 1.00 81.62 110 LEU A O 1
ATOM 865 N N . ARG A 1 111 ? 6.678 -6.610 5.826 1.00 83.50 111 ARG A N 1
ATOM 866 C CA . ARG A 1 111 ? 6.213 -7.987 6.032 1.00 83.50 111 ARG A CA 1
ATOM 867 C C . ARG A 1 111 ? 6.824 -8.607 7.289 1.00 83.50 111 ARG A C 1
ATOM 869 O O . ARG A 1 111 ? 6.098 -9.159 8.114 1.00 83.50 111 ARG A O 1
ATOM 876 N N . ASP A 1 112 ? 8.133 -8.449 7.467 1.00 80.50 112 ASP A N 1
ATOM 877 C CA . ASP A 1 112 ? 8.908 -9.026 8.578 1.00 80.50 112 ASP A CA 1
ATOM 878 C C . ASP A 1 112 ? 8.666 -8.288 9.908 1.00 80.50 112 ASP A C 1
ATOM 880 O O . ASP A 1 112 ? 9.098 -8.699 10.986 1.00 80.50 112 ASP A O 1
ATOM 884 N N . GLY A 1 113 ? 7.866 -7.227 9.851 1.00 71.31 113 GLY A N 1
ATOM 885 C CA . GLY A 1 113 ? 7.140 -6.723 10.994 1.00 71.31 113 GLY A CA 1
ATOM 886 C C . GLY A 1 113 ? 7.624 -5.391 11.515 1.00 71.31 113 GLY A C 1
ATOM 887 O O . GLY A 1 113 ? 7.043 -4.919 12.481 1.00 71.31 113 GLY A O 1
ATOM 888 N N . GLU A 1 114 ? 8.602 -4.735 10.888 1.00 68.75 114 GLU A N 1
ATOM 889 C CA . GLU A 1 114 ? 9.129 -3.444 11.354 1.00 68.75 114 GLU A CA 1
ATOM 890 C C . GLU A 1 114 ? 8.019 -2.390 11.535 1.00 68.75 114 GLU A C 1
ATOM 892 O O . GLU A 1 114 ? 7.994 -1.660 12.527 1.00 68.75 114 GLU A O 1
ATOM 897 N N . TYR A 1 115 ? 7.019 -2.409 10.650 1.00 61.50 115 TYR A N 1
ATOM 898 C CA . TYR A 1 115 ? 5.883 -1.483 10.654 1.00 61.50 115 TYR A CA 1
ATOM 899 C C . TYR A 1 115 ? 4.557 -2.114 11.095 1.00 61.50 115 TYR A C 1
ATOM 901 O O . TYR A 1 115 ? 3.583 -1.385 11.290 1.00 61.50 115 TYR A O 1
ATOM 909 N N . THR A 1 116 ? 4.510 -3.438 11.291 1.00 69.25 116 THR A N 1
ATOM 910 C CA . THR A 1 116 ? 3.299 -4.157 11.722 1.00 69.25 116 THR A CA 1
ATOM 911 C C . THR A 1 116 ? 3.352 -4.652 13.172 1.00 69.25 116 THR A C 1
ATOM 913 O O . THR A 1 116 ? 2.391 -5.257 13.644 1.00 69.25 116 THR A O 1
ATOM 916 N N . LYS A 1 117 ? 4.410 -4.330 13.943 1.00 71.75 117 LYS A N 1
ATOM 917 C CA . LYS A 1 117 ? 4.539 -4.716 15.373 1.00 71.75 117 LYS A CA 1
ATOM 918 C C . LYS A 1 117 ? 3.340 -4.324 16.241 1.00 71.75 117 LYS A C 1
ATOM 920 O O . LYS A 1 117 ? 3.098 -4.947 17.265 1.00 71.75 117 LYS A O 1
ATOM 925 N N . LYS A 1 118 ? 2.635 -3.251 15.869 1.00 73.12 118 LYS A N 1
ATOM 926 C CA . LYS A 1 118 ? 1.518 -2.681 16.639 1.00 73.12 118 LYS A CA 1
ATOM 927 C C . LYS A 1 118 ? 0.139 -3.162 16.173 1.00 73.12 118 LYS A C 1
ATOM 929 O O . LYS A 1 118 ? -0.854 -2.753 16.766 1.00 73.12 118 LYS A O 1
ATOM 934 N N . CYS A 1 119 ? 0.071 -3.968 15.117 1.00 81.94 119 CYS A N 1
ATOM 935 C CA . CYS A 1 119 ? -1.175 -4.547 14.616 1.00 81.94 119 CYS A CA 1
ATOM 936 C C . CYS A 1 119 ? -1.548 -5.767 15.467 1.00 81.94 119 CYS A C 1
ATOM 938 O O . CYS A 1 119 ? -0.655 -6.501 15.901 1.00 81.94 119 CYS A O 1
ATOM 940 N N . ARG A 1 120 ? -2.843 -6.040 15.674 1.00 87.00 120 ARG A N 1
ATOM 941 C CA . ARG A 1 120 ? -3.253 -7.341 16.226 1.00 87.00 120 ARG A CA 1
ATOM 942 C C . ARG A 1 120 ? -3.092 -8.427 15.161 1.00 87.00 120 ARG A C 1
ATOM 944 O O . ARG A 1 120 ? -2.905 -8.137 13.980 1.00 87.00 120 ARG A O 1
ATOM 951 N N . ALA A 1 121 ? -3.168 -9.689 15.583 1.00 86.62 121 ALA A N 1
ATOM 952 C CA . ALA A 1 121 ? -2.884 -10.846 14.733 1.00 86.62 121 ALA A CA 1
ATOM 953 C C . ALA A 1 121 ? -3.701 -10.869 13.426 1.00 86.62 121 ALA A C 1
ATOM 955 O O . ALA A 1 121 ? -3.118 -11.062 12.362 1.00 86.62 121 ALA A O 1
ATOM 956 N N . ALA A 1 122 ? -5.011 -10.604 13.491 1.00 85.56 122 ALA A N 1
ATOM 957 C CA . ALA A 1 122 ? -5.881 -10.591 12.312 1.00 85.56 122 ALA A CA 1
ATOM 958 C C . ALA A 1 122 ? -5.479 -9.492 11.312 1.00 85.56 122 ALA A C 1
ATOM 960 O O . ALA A 1 122 ? -5.172 -9.786 10.159 1.00 85.56 122 ALA A O 1
ATOM 961 N N . ALA A 1 123 ? -5.363 -8.242 11.773 1.00 87.69 123 ALA A N 1
ATOM 962 C CA . ALA A 1 123 ? -4.933 -7.126 10.931 1.00 87.69 123 ALA A CA 1
ATOM 963 C C . ALA A 1 123 ? -3.516 -7.315 10.370 1.00 87.69 123 ALA A C 1
ATOM 965 O O . ALA A 1 123 ? -3.241 -6.940 9.232 1.00 87.69 123 ALA A O 1
ATOM 966 N N . LYS A 1 124 ? -2.615 -7.932 11.146 1.00 89.69 124 LYS A N 1
ATOM 967 C CA . LYS A 1 124 ? -1.269 -8.287 10.688 1.00 89.69 124 LYS A CA 1
ATOM 968 C C . LYS A 1 124 ? -1.321 -9.299 9.543 1.00 89.69 124 LYS A C 1
ATOM 970 O O . LYS A 1 124 ? -0.626 -9.102 8.555 1.00 89.69 124 LYS A O 1
ATOM 975 N N . ALA A 1 125 ? -2.132 -10.351 9.653 1.00 90.38 125 ALA A N 1
ATOM 976 C CA . ALA A 1 125 ? -2.272 -11.356 8.599 1.00 90.38 125 ALA A CA 1
ATOM 977 C C . ALA A 1 125 ? -2.825 -10.749 7.298 1.00 90.38 125 ALA A C 1
ATOM 979 O O . ALA A 1 125 ? -2.300 -11.015 6.214 1.00 90.38 125 ALA A O 1
ATOM 980 N N . GLU A 1 126 ? -3.829 -9.876 7.401 1.00 91.69 126 GLU A N 1
ATOM 981 C CA . GLU A 1 126 ? -4.396 -9.181 6.240 1.00 91.69 126 GLU A CA 1
ATOM 982 C C . GLU A 1 126 ? -3.397 -8.205 5.605 1.00 91.69 126 GLU A C 1
ATOM 984 O O . GLU A 1 126 ? -3.209 -8.222 4.389 1.00 91.69 126 GLU A O 1
ATOM 989 N N . ALA A 1 127 ? -2.689 -7.412 6.416 1.00 91.62 127 ALA A N 1
ATOM 990 C CA . ALA A 1 127 ? -1.634 -6.526 5.933 1.00 91.62 127 ALA A CA 1
ATOM 991 C C . ALA A 1 127 ? -0.508 -7.303 5.234 1.00 91.62 127 ALA A C 1
ATOM 993 O O . ALA A 1 127 ? -0.078 -6.918 4.149 1.00 91.62 127 ALA A O 1
ATOM 994 N N . THR A 1 128 ? -0.056 -8.416 5.819 1.00 91.56 128 THR A N 1
ATOM 995 C CA . THR A 1 128 ? 0.953 -9.301 5.220 1.00 91.56 128 THR A CA 1
ATOM 996 C C . THR A 1 128 ? 0.481 -9.865 3.884 1.00 91.56 128 THR A C 1
ATOM 998 O O . THR A 1 128 ? 1.257 -9.903 2.933 1.00 91.56 128 THR A O 1
ATOM 1001 N N . THR A 1 129 ? -0.791 -10.255 3.779 1.00 93.06 129 THR A N 1
ATOM 1002 C CA . THR A 1 129 ? -1.374 -10.754 2.525 1.00 93.06 129 THR A CA 1
ATOM 1003 C C . THR A 1 129 ? -1.345 -9.680 1.435 1.00 93.06 129 THR A C 1
ATOM 1005 O O . THR A 1 129 ? -0.868 -9.940 0.331 1.00 93.06 129 THR A O 1
ATOM 1008 N N . ALA A 1 130 ? -1.765 -8.453 1.758 1.00 93.75 130 ALA A N 1
ATOM 1009 C CA . ALA A 1 130 ? -1.720 -7.322 0.832 1.00 93.75 130 ALA A CA 1
ATOM 1010 C C . ALA A 1 130 ? -0.281 -6.973 0.401 1.00 93.75 130 ALA A C 1
ATOM 1012 O O . ALA A 1 130 ? -0.011 -6.770 -0.784 1.00 93.75 130 ALA A O 1
ATOM 1013 N N . ILE A 1 131 ? 0.665 -6.965 1.347 1.00 94.06 131 ILE A N 1
ATOM 1014 C CA . ILE A 1 131 ? 2.090 -6.733 1.071 1.00 94.06 131 ILE A CA 1
ATOM 1015 C C . ILE A 1 131 ? 2.646 -7.812 0.134 1.00 94.06 131 ILE A C 1
ATOM 1017 O O . ILE A 1 131 ? 3.299 -7.476 -0.852 1.00 94.06 131 ILE A O 1
ATOM 1021 N N . ASN A 1 132 ? 2.360 -9.089 0.396 1.00 94.69 132 ASN A N 1
ATOM 1022 C CA . ASN A 1 132 ? 2.828 -10.199 -0.435 1.00 94.69 132 ASN A CA 1
ATOM 1023 C C . ASN A 1 132 ? 2.277 -10.120 -1.865 1.00 94.69 132 ASN A C 1
ATOM 1025 O O . ASN A 1 132 ? 3.007 -10.400 -2.812 1.00 94.69 132 ASN A O 1
ATOM 1029 N N . ALA A 1 133 ? 1.028 -9.682 -2.041 1.00 94.81 133 ALA A N 1
ATOM 1030 C CA . ALA A 1 133 ? 0.458 -9.476 -3.370 1.00 94.81 133 ALA A CA 1
ATOM 1031 C C . ALA A 1 133 ? 1.209 -8.391 -4.165 1.00 94.81 133 ALA A C 1
ATOM 1033 O O . ALA A 1 133 ? 1.425 -8.539 -5.367 1.00 94.81 133 ALA A O 1
ATOM 1034 N N . VAL A 1 134 ? 1.638 -7.311 -3.503 1.00 95.56 134 VAL A N 1
ATOM 1035 C CA . VAL A 1 134 ? 2.434 -6.244 -4.136 1.00 95.56 134 VAL A CA 1
ATOM 1036 C C . VAL A 1 134 ? 3.864 -6.712 -4.417 1.00 95.56 134 VAL A C 1
ATOM 1038 O O . VAL A 1 134 ? 4.391 -6.409 -5.484 1.00 95.56 134 VAL A O 1
ATOM 1041 N N . ILE A 1 135 ? 4.476 -7.476 -3.504 1.00 95.44 135 ILE A N 1
ATOM 1042 C CA . ILE A 1 135 ? 5.787 -8.108 -3.727 1.00 95.44 135 ILE A CA 1
ATOM 1043 C C . ILE A 1 135 ? 5.741 -8.975 -4.986 1.00 95.44 135 ILE A C 1
ATOM 1045 O O . ILE A 1 135 ? 6.561 -8.775 -5.874 1.00 95.44 135 ILE A O 1
ATOM 1049 N N . ALA A 1 136 ? 4.746 -9.857 -5.110 1.00 95.44 136 ALA A N 1
ATOM 1050 C CA . ALA A 1 136 ? 4.613 -10.737 -6.269 1.00 95.44 136 ALA A CA 1
ATOM 1051 C C . ALA A 1 136 ? 4.479 -9.954 -7.588 1.00 95.44 136 ALA A C 1
ATOM 1053 O O . ALA A 1 136 ? 5.096 -10.318 -8.586 1.00 95.44 136 ALA A O 1
ATOM 1054 N N . ARG A 1 137 ? 3.721 -8.846 -7.600 1.00 94.19 137 ARG A N 1
ATOM 1055 C CA . ARG A 1 137 ? 3.624 -7.967 -8.779 1.00 94.19 137 ARG A CA 1
ATOM 1056 C C . ARG A 1 137 ? 4.954 -7.303 -9.124 1.00 94.19 137 ARG A C 1
ATOM 1058 O O . ARG A 1 137 ? 5.315 -7.254 -10.292 1.00 94.19 137 ARG A O 1
ATOM 1065 N N . LEU A 1 138 ? 5.684 -6.812 -8.125 1.00 95.19 138 LEU A N 1
ATOM 1066 C CA . LEU A 1 138 ? 6.994 -6.195 -8.336 1.00 95.19 138 LEU A CA 1
ATOM 1067 C C . LEU A 1 138 ? 8.048 -7.212 -8.789 1.00 95.19 138 LEU A C 1
ATOM 1069 O O . LEU A 1 138 ? 8.880 -6.875 -9.618 1.00 95.19 138 LEU A O 1
ATOM 1073 N N . GLU A 1 139 ? 8.007 -8.451 -8.301 1.00 95.12 139 GLU A N 1
ATOM 1074 C CA . GLU A 1 139 ? 8.882 -9.532 -8.778 1.00 95.12 139 GLU A CA 1
ATOM 1075 C C . GLU A 1 139 ? 8.572 -9.907 -10.237 1.00 95.12 139 GLU A C 1
ATOM 1077 O O . GLU A 1 139 ? 9.493 -10.116 -11.026 1.00 95.12 139 GLU A O 1
ATOM 1082 N N . GLN A 1 140 ? 7.292 -9.917 -10.627 1.00 94.62 140 GLN A N 1
ATOM 1083 C CA . GLN A 1 140 ? 6.886 -10.080 -12.028 1.00 94.62 140 GLN A CA 1
ATOM 1084 C C . GLN A 1 140 ? 7.350 -8.912 -12.903 1.00 94.62 140 GLN A C 1
ATOM 1086 O O . GLN A 1 140 ? 7.877 -9.140 -13.991 1.00 94.62 140 GLN A O 1
ATOM 1091 N N . ASP A 1 141 ? 7.186 -7.672 -12.430 1.00 92.25 141 ASP A N 1
ATOM 1092 C CA . ASP A 1 141 ? 7.694 -6.494 -13.129 1.00 92.25 141 ASP A CA 1
ATOM 1093 C C . ASP A 1 141 ? 9.225 -6.604 -13.281 1.00 92.25 141 ASP A C 1
ATOM 1095 O O . ASP A 1 141 ? 9.734 -6.474 -14.390 1.00 92.25 141 ASP A O 1
ATOM 1099 N N . LEU A 1 142 ? 9.970 -6.937 -12.223 1.00 92.69 142 LEU A N 1
ATOM 1100 C CA . LEU A 1 142 ? 11.427 -7.104 -12.283 1.00 92.69 142 LEU A CA 1
ATOM 1101 C C . LEU A 1 142 ? 11.845 -8.124 -13.352 1.00 92.69 142 LEU A C 1
ATOM 1103 O O . LEU A 1 142 ? 12.690 -7.826 -14.192 1.00 92.69 142 LEU A O 1
ATOM 1107 N N . ALA A 1 143 ? 11.205 -9.296 -13.370 1.00 93.44 143 ALA A N 1
ATOM 1108 C CA . ALA A 1 143 ? 11.490 -10.348 -14.344 1.00 93.44 143 ALA A CA 1
ATOM 1109 C C . ALA A 1 143 ? 11.178 -9.937 -15.797 1.00 93.44 143 ALA A C 1
ATOM 1111 O O . ALA A 1 143 ? 11.778 -10.471 -16.729 1.00 93.44 143 ALA A O 1
ATOM 1112 N N . ALA A 1 144 ? 10.263 -8.986 -16.007 1.00 91.69 144 ALA A N 1
ATOM 1113 C CA . ALA A 1 144 ? 9.915 -8.486 -17.333 1.00 91.69 144 ALA A CA 1
ATOM 1114 C C . ALA A 1 144 ? 10.881 -7.404 -17.855 1.00 91.69 144 ALA A C 1
ATOM 1116 O O . ALA A 1 144 ? 10.980 -7.234 -19.073 1.00 91.69 144 ALA A O 1
ATOM 1117 N N . VAL A 1 145 ? 11.629 -6.704 -16.986 1.00 90.56 145 VAL A N 1
ATOM 1118 C CA . VAL A 1 145 ? 12.528 -5.598 -17.387 1.00 90.56 145 VAL A CA 1
ATOM 1119 C C . VAL A 1 145 ? 13.508 -5.982 -18.512 1.00 90.56 145 VAL A C 1
ATOM 1121 O O . VAL A 1 145 ? 13.587 -5.225 -19.491 1.00 90.56 145 VAL A O 1
ATOM 1124 N N . PRO A 1 146 ? 14.205 -7.140 -18.461 1.00 92.00 146 PRO A N 1
ATOM 1125 C CA . PRO A 1 146 ? 15.179 -7.516 -19.487 1.00 92.00 146 PRO A CA 1
ATOM 1126 C C . PRO A 1 146 ? 14.566 -7.700 -20.878 1.00 92.00 146 PRO A C 1
ATOM 1128 O O . PRO A 1 146 ? 15.243 -7.442 -21.875 1.00 92.00 146 PRO A O 1
ATOM 1131 N N . SER A 1 147 ? 13.287 -8.093 -20.945 1.00 93.12 147 SER A N 1
ATOM 1132 C CA . SER A 1 147 ? 12.567 -8.377 -22.195 1.00 93.12 147 SER A CA 1
ATOM 1133 C C . SER A 1 147 ? 12.184 -7.129 -22.999 1.00 93.12 147 SER A C 1
ATOM 1135 O O . SER A 1 147 ? 11.829 -7.243 -24.172 1.00 93.12 147 SER A O 1
ATOM 1137 N N . ASN A 1 148 ? 12.297 -5.933 -22.412 1.00 93.50 148 ASN A N 1
ATOM 1138 C CA . ASN A 1 148 ? 12.051 -4.688 -23.134 1.00 93.50 148 ASN A CA 1
ATOM 1139 C C . ASN A 1 148 ? 13.164 -4.401 -24.146 1.00 93.50 148 ASN A C 1
ATOM 1141 O O . ASN A 1 148 ? 14.355 -4.443 -23.822 1.00 93.50 148 ASN A O 1
ATOM 1145 N N . THR A 1 149 ? 12.771 -4.029 -25.358 1.00 93.38 149 THR A N 1
ATOM 1146 C CA . THR A 1 149 ? 13.673 -3.723 -26.474 1.00 93.38 149 THR A CA 1
ATOM 1147 C C . THR A 1 149 ? 13.768 -2.229 -26.770 1.00 93.38 149 THR A C 1
ATOM 1149 O O . THR A 1 149 ? 14.624 -1.820 -27.549 1.00 93.38 149 THR A O 1
ATOM 1152 N N . THR A 1 150 ? 12.924 -1.394 -26.152 1.00 93.38 150 THR A N 1
ATOM 1153 C CA . THR A 1 150 ? 12.939 0.063 -26.349 1.00 93.38 150 THR A CA 1
ATOM 1154 C C . THR A 1 150 ? 12.846 0.839 -25.037 1.00 93.38 150 THR A C 1
ATOM 1156 O O . THR A 1 150 ? 12.275 0.380 -24.046 1.00 93.38 150 THR A O 1
ATOM 1159 N N . VAL A 1 151 ? 13.381 2.065 -25.035 1.00 92.69 151 VAL A N 1
ATOM 1160 C CA . VAL A 1 151 ? 13.324 2.975 -23.876 1.00 92.69 151 VAL A CA 1
ATOM 1161 C C . VAL A 1 151 ? 11.876 3.272 -23.471 1.00 92.69 151 VAL A C 1
ATOM 1163 O O . VAL A 1 151 ? 11.570 3.358 -22.282 1.00 92.69 151 VAL A O 1
ATOM 1166 N N . ASP A 1 152 ? 10.963 3.401 -24.435 1.00 93.50 152 ASP A N 1
ATOM 1167 C CA . ASP A 1 152 ? 9.558 3.708 -24.158 1.00 93.50 152 ASP A CA 1
ATOM 1168 C C . ASP A 1 152 ? 8.819 2.544 -23.492 1.00 93.50 152 ASP A C 1
ATOM 1170 O O . ASP A 1 152 ? 7.988 2.777 -22.610 1.00 93.50 152 ASP A O 1
ATOM 1174 N N . GLN A 1 153 ? 9.162 1.298 -23.833 1.00 94.56 153 GLN A N 1
ATOM 1175 C CA . GLN A 1 153 ? 8.650 0.123 -23.125 1.00 94.56 153 GLN A CA 1
ATOM 1176 C C . GLN A 1 153 ? 9.099 0.130 -21.660 1.00 94.56 153 GLN A C 1
ATOM 1178 O O . GLN A 1 153 ? 8.258 0.023 -20.766 1.00 94.56 153 GLN A O 1
ATOM 1183 N N . VAL A 1 154 ? 10.390 0.377 -21.403 1.00 94.06 154 VAL A N 1
ATOM 1184 C CA . VAL A 1 154 ? 10.919 0.464 -20.033 1.00 94.06 154 VAL A CA 1
ATOM 1185 C C . VAL A 1 154 ? 10.262 1.611 -19.256 1.00 94.06 154 VAL A C 1
ATOM 1187 O O . VAL A 1 154 ? 9.814 1.426 -18.125 1.00 94.06 154 VAL A O 1
ATOM 1190 N N . ARG A 1 155 ? 10.117 2.797 -19.863 1.00 93.00 155 ARG A N 1
ATOM 1191 C CA . ARG A 1 155 ? 9.425 3.942 -19.242 1.00 93.00 155 ARG A CA 1
ATOM 1192 C C . ARG A 1 155 ? 7.968 3.635 -18.917 1.00 93.00 155 ARG A C 1
ATOM 1194 O O . ARG A 1 155 ? 7.495 4.001 -17.840 1.00 93.00 155 ARG A O 1
ATOM 1201 N N . SER A 1 156 ? 7.257 2.981 -19.834 1.00 94.00 156 SER A N 1
ATOM 1202 C CA . SER A 1 156 ? 5.875 2.552 -19.620 1.00 94.00 156 SER A CA 1
ATOM 1203 C C . SER A 1 156 ? 5.789 1.564 -18.460 1.00 94.00 156 SER A C 1
ATOM 1205 O O . SER A 1 156 ? 4.935 1.721 -17.588 1.00 94.00 156 SER A O 1
ATOM 1207 N N . GLN A 1 157 ? 6.712 0.605 -18.387 1.00 94.25 157 GLN A N 1
ATOM 1208 C CA . GLN A 1 157 ? 6.765 -0.360 -17.298 1.00 94.25 157 GLN A CA 1
ATOM 1209 C C . GLN A 1 157 ? 7.058 0.300 -15.945 1.00 94.25 157 GLN A C 1
ATOM 1211 O O . GLN A 1 157 ? 6.371 0.006 -14.968 1.00 94.25 157 GLN A O 1
ATOM 1216 N N . ILE A 1 158 ? 8.001 1.246 -15.884 1.00 92.19 158 ILE A N 1
ATOM 1217 C CA . ILE A 1 158 ? 8.264 2.030 -14.669 1.00 92.19 158 ILE A CA 1
ATOM 1218 C C . ILE A 1 158 ? 7.001 2.781 -14.241 1.00 92.19 158 ILE A C 1
ATOM 1220 O O . ILE A 1 158 ? 6.561 2.674 -13.094 1.00 92.19 158 ILE A O 1
ATOM 1224 N N . LYS A 1 159 ? 6.402 3.548 -15.159 1.00 92.38 159 LYS A N 1
ATOM 1225 C CA . LYS A 1 159 ? 5.272 4.427 -14.847 1.00 92.38 159 LYS A CA 1
ATOM 1226 C C . LYS A 1 159 ? 4.023 3.641 -14.464 1.00 92.38 159 LYS A C 1
ATOM 1228 O O . LYS A 1 159 ? 3.387 3.975 -13.470 1.00 92.38 159 LYS A O 1
ATOM 1233 N N . ASN A 1 160 ? 3.669 2.629 -15.247 1.00 91.38 160 ASN A N 1
ATOM 1234 C CA . ASN A 1 160 ? 2.386 1.943 -15.143 1.00 91.38 160 ASN A CA 1
ATOM 1235 C C . ASN A 1 160 ? 2.471 0.674 -14.291 1.00 91.38 160 ASN A C 1
ATOM 1237 O O . ASN A 1 160 ? 1.530 0.390 -13.563 1.00 91.38 160 ASN A O 1
ATOM 1241 N N . GLY A 1 161 ? 3.569 -0.079 -14.362 1.00 90.50 161 GLY A N 1
ATOM 1242 C CA . GLY A 1 161 ? 3.788 -1.287 -13.560 1.00 90.50 161 GLY A CA 1
ATOM 1243 C C . GLY A 1 161 ? 4.350 -0.940 -12.187 1.00 90.50 161 GLY A C 1
ATOM 1244 O O . GLY A 1 161 ? 3.605 -0.800 -11.214 1.00 90.50 161 GLY A O 1
ATOM 1245 N N . ILE A 1 162 ? 5.660 -0.691 -12.145 1.00 90.50 162 ILE A N 1
ATOM 1246 C CA . ILE A 1 162 ? 6.452 -0.559 -10.913 1.00 90.50 162 ILE A CA 1
ATOM 1247 C C . ILE A 1 162 ? 5.885 0.529 -9.989 1.00 90.50 162 ILE A C 1
ATOM 1249 O O . ILE A 1 162 ? 5.773 0.329 -8.777 1.00 90.50 162 ILE A O 1
ATOM 1253 N N . ILE A 1 163 ? 5.505 1.685 -10.544 1.00 89.44 163 ILE A N 1
ATOM 1254 C CA . ILE A 1 163 ? 4.931 2.800 -9.780 1.00 89.44 163 ILE A CA 1
ATOM 1255 C C . ILE A 1 163 ? 3.400 2.740 -9.783 1.00 89.44 163 ILE A C 1
ATOM 1257 O O . ILE A 1 163 ? 2.796 2.681 -8.711 1.00 89.44 163 ILE A O 1
ATOM 1261 N N . GLY A 1 164 ? 2.784 2.759 -10.966 1.00 87.06 164 GLY A N 1
ATOM 1262 C CA . GLY A 1 164 ? 1.352 3.013 -11.149 1.00 87.06 164 GLY A CA 1
ATOM 1263 C C . GLY A 1 164 ? 0.410 1.925 -10.638 1.00 87.06 164 GLY A C 1
ATOM 1264 O O . GLY A 1 164 ? -0.674 2.245 -10.172 1.00 87.06 164 GLY A O 1
ATOM 1265 N N . LYS A 1 165 ? 0.796 0.646 -10.661 1.00 89.44 165 LYS A N 1
ATOM 1266 C CA . LYS A 1 165 ? -0.043 -0.438 -10.109 1.00 89.44 165 LYS A CA 1
ATOM 1267 C C . LYS A 1 165 ? 0.199 -0.688 -8.624 1.00 89.44 165 LYS A C 1
ATOM 1269 O O . LYS A 1 165 ? -0.622 -1.315 -7.960 1.00 89.44 165 LYS A O 1
ATOM 1274 N N . ASN A 1 166 ? 1.331 -0.226 -8.096 1.00 90.81 166 ASN A N 1
ATOM 1275 C CA . ASN A 1 166 ? 1.792 -0.632 -6.771 1.00 90.81 166 ASN A CA 1
ATOM 1276 C C . ASN A 1 166 ? 1.748 0.496 -5.731 1.00 90.81 166 ASN A C 1
ATOM 1278 O O . ASN A 1 166 ? 1.572 0.192 -4.556 1.00 90.81 166 ASN A O 1
ATOM 1282 N N . HIS A 1 167 ? 1.919 1.770 -6.124 1.00 92.00 167 HIS A N 1
ATOM 1283 C CA . HIS A 1 167 ? 1.854 2.973 -5.266 1.00 92.00 167 HIS A CA 1
ATOM 1284 C C . HIS A 1 167 ? 2.342 2.765 -3.815 1.00 92.00 167 HIS A C 1
ATOM 1286 O O . HIS A 1 167 ? 1.721 3.222 -2.850 1.00 92.00 167 HIS A O 1
ATOM 1292 N N . VAL A 1 168 ? 3.487 2.090 -3.659 1.00 90.94 168 VAL A N 1
ATOM 1293 C CA . VAL A 1 168 ? 3.961 1.555 -2.370 1.00 90.94 168 VAL A CA 1
ATOM 1294 C C . VAL A 1 168 ? 4.000 2.631 -1.284 1.00 90.94 168 VAL A C 1
ATOM 1296 O O . VAL A 1 168 ? 3.445 2.453 -0.203 1.00 90.94 168 VAL A O 1
ATOM 1299 N N . TYR A 1 169 ? 4.603 3.779 -1.592 1.00 88.94 169 TYR A N 1
ATOM 1300 C CA . TYR A 1 169 ? 4.833 4.857 -0.628 1.00 88.94 169 TYR A CA 1
ATOM 1301 C C . TYR A 1 169 ? 3.596 5.708 -0.328 1.00 88.94 169 TYR A C 1
ATOM 1303 O O . TYR A 1 169 ? 3.468 6.237 0.774 1.00 88.94 169 TYR A O 1
ATOM 1311 N N . VAL A 1 170 ? 2.699 5.864 -1.304 1.00 91.94 170 VAL A N 1
ATOM 1312 C CA . VAL A 1 170 ? 1.610 6.853 -1.238 1.00 91.94 170 VAL A CA 1
ATOM 1313 C C . VAL A 1 170 ? 0.243 6.241 -0.952 1.00 91.94 170 VAL A C 1
ATOM 1315 O O . VAL A 1 170 ? -0.642 6.967 -0.506 1.00 91.94 170 VAL A O 1
ATOM 1318 N N . ALA A 1 171 ? 0.074 4.935 -1.173 1.00 94.44 171 ALA A N 1
ATOM 1319 C CA . ALA A 1 171 ? -1.181 4.220 -0.959 1.00 94.44 171 ALA A CA 1
ATOM 1320 C C . ALA A 1 171 ? -1.004 3.058 0.026 1.00 94.44 171 ALA A C 1
ATOM 1322 O O . ALA A 1 171 ? -1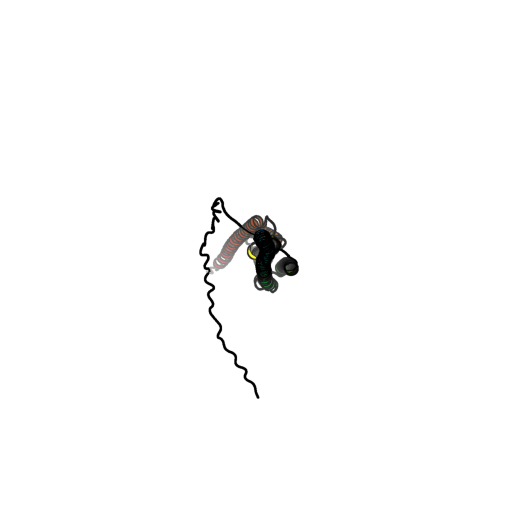.540 3.113 1.134 1.00 94.44 171 ALA A O 1
ATOM 1323 N N . LEU A 1 172 ? -0.195 2.054 -0.330 1.00 94.06 172 LEU A N 1
ATOM 1324 C CA . LEU A 1 172 ? -0.057 0.818 0.449 1.00 94.06 172 LEU A CA 1
ATOM 1325 C C . LEU A 1 172 ? 0.471 1.070 1.867 1.00 94.06 172 LEU A C 1
ATOM 1327 O O . LEU A 1 172 ? -0.125 0.624 2.844 1.00 94.06 172 LEU A O 1
ATOM 1331 N N . LEU A 1 173 ? 1.582 1.802 1.994 1.00 91.00 173 LEU A N 1
ATOM 1332 C CA . LEU A 1 173 ? 2.207 2.082 3.287 1.00 91.00 173 LEU A CA 1
ATOM 1333 C C . LEU A 1 173 ? 1.260 2.811 4.260 1.00 91.00 173 LEU A C 1
ATOM 1335 O O . LEU A 1 173 ? 1.085 2.346 5.393 1.00 91.00 173 LEU A O 1
ATOM 1339 N N . PRO A 1 174 ? 0.634 3.939 3.865 1.00 92.75 174 PRO A N 1
ATOM 1340 C CA . PRO A 1 174 ? -0.378 4.587 4.688 1.00 92.75 174 PRO A CA 1
ATOM 1341 C C . PRO A 1 174 ? -1.569 3.683 5.006 1.00 92.75 174 PRO A C 1
ATOM 1343 O O . PRO A 1 174 ? -2.064 3.737 6.130 1.00 92.75 174 PRO A O 1
ATOM 1346 N N . ALA A 1 175 ? -2.010 2.857 4.053 1.00 94.62 175 ALA A N 1
ATOM 1347 C CA . ALA A 1 175 ? -3.138 1.956 4.238 1.00 94.62 175 ALA A CA 1
ATOM 1348 C C . ALA A 1 175 ? -2.854 0.894 5.303 1.00 94.62 175 ALA A C 1
ATOM 1350 O O . ALA A 1 175 ? -3.600 0.798 6.272 1.00 94.62 175 ALA A O 1
ATOM 1351 N N . VAL A 1 176 ? -1.725 0.189 5.215 1.00 92.50 176 VAL A N 1
ATOM 1352 C CA . VAL A 1 176 ? -1.315 -0.804 6.223 1.00 92.50 176 VAL A CA 1
ATOM 1353 C C . VAL A 1 176 ? -1.211 -0.172 7.615 1.00 92.50 176 VAL A C 1
ATOM 1355 O O . VAL A 1 176 ? -1.732 -0.708 8.593 1.00 92.50 176 VAL A O 1
ATOM 1358 N N . ARG A 1 177 ? -0.595 1.013 7.725 1.00 91.50 177 ARG A N 1
ATOM 1359 C CA . ARG A 1 177 ? -0.517 1.742 9.005 1.00 91.50 177 ARG A CA 1
ATOM 1360 C C . ARG A 1 177 ? -1.903 2.133 9.526 1.00 91.50 177 ARG A C 1
ATOM 1362 O O . ARG A 1 177 ? -2.144 2.060 10.730 1.00 91.50 177 ARG A O 1
ATOM 1369 N N . GLY A 1 178 ? -2.791 2.547 8.626 1.00 93.81 178 GLY A N 1
ATOM 1370 C CA . GLY A 1 178 ? -4.178 2.891 8.911 1.00 93.81 178 GLY A CA 1
ATOM 1371 C C . GLY A 1 178 ? -4.981 1.705 9.438 1.00 93.81 178 GLY A C 1
ATOM 1372 O O . GLY A 1 178 ? -5.582 1.826 10.502 1.00 93.81 178 GLY A O 1
ATOM 1373 N N . MET A 1 179 ? -4.901 0.545 8.774 1.00 93.81 179 MET A N 1
ATOM 1374 C CA . MET A 1 179 ? -5.516 -0.712 9.226 1.00 93.81 179 MET A CA 1
ATOM 1375 C C . MET A 1 179 ? -5.121 -1.021 10.671 1.00 93.81 179 MET A C 1
ATOM 1377 O O . MET A 1 179 ? -5.977 -1.213 11.529 1.00 93.81 179 MET A O 1
ATOM 1381 N N . CYS A 1 180 ? -3.826 -0.981 10.982 1.00 92.25 180 CYS A N 1
ATOM 1382 C CA . CYS A 1 180 ? -3.343 -1.294 12.325 1.00 92.25 180 CYS A CA 1
ATOM 1383 C C . CYS A 1 180 ? -3.763 -0.265 13.380 1.00 92.25 180 CYS A C 1
ATOM 1385 O O . CYS A 1 180 ? -4.001 -0.620 14.533 1.00 92.25 180 CYS A O 1
ATOM 1387 N N . ALA A 1 181 ? -3.858 1.013 13.008 1.00 93.81 181 ALA A N 1
ATOM 1388 C CA . ALA A 1 181 ? -4.354 2.049 13.906 1.00 93.81 181 ALA A CA 1
ATOM 1389 C C . ALA A 1 181 ? -5.846 1.858 14.222 1.00 93.81 181 ALA A C 1
ATOM 1391 O O . ALA A 1 181 ? -6.230 1.955 15.388 1.00 93.81 181 ALA A O 1
ATOM 1392 N N . SER A 1 182 ? -6.662 1.558 13.209 1.00 95.69 182 SER A N 1
ATOM 1393 C CA . SER A 1 182 ? -8.092 1.281 13.364 1.00 95.69 182 SER A CA 1
ATOM 1394 C C . SER A 1 182 ? -8.344 0.022 14.195 1.00 95.69 182 SER A C 1
ATOM 1396 O O . SER A 1 182 ? -9.079 0.069 15.178 1.00 95.69 182 SER A O 1
ATOM 1398 N N . ASP A 1 183 ? -7.664 -1.078 13.874 1.00 94.69 183 ASP A N 1
ATOM 1399 C CA . ASP A 1 183 ? -7.771 -2.350 14.599 1.00 94.69 183 ASP A CA 1
ATOM 1400 C C . ASP A 1 183 ? -7.338 -2.227 16.070 1.00 94.69 183 ASP A C 1
ATOM 1402 O O . ASP A 1 183 ? -7.953 -2.807 16.968 1.00 94.69 183 ASP A O 1
ATOM 1406 N N . ARG A 1 184 ? -6.333 -1.391 16.362 1.00 93.25 184 ARG A N 1
ATOM 1407 C CA . ARG A 1 184 ? -5.949 -1.083 17.745 1.00 93.25 184 ARG A CA 1
ATOM 1408 C C . ARG A 1 184 ? -7.065 -0.375 18.516 1.00 93.25 184 ARG A C 1
ATOM 1410 O O . ARG A 1 184 ? -7.235 -0.661 19.699 1.00 93.25 184 ARG A O 1
ATOM 1417 N N . ILE A 1 185 ? -7.789 0.553 17.885 1.00 95.44 185 ILE A N 1
ATOM 1418 C CA . ILE A 1 185 ? -8.935 1.228 18.516 1.00 95.44 185 ILE A CA 1
ATOM 1419 C C . ILE A 1 185 ? -10.031 0.202 18.805 1.00 95.44 185 ILE A C 1
ATOM 1421 O O . ILE A 1 185 ? -10.489 0.122 19.942 1.00 95.44 185 ILE A O 1
ATOM 1425 N N . ILE A 1 186 ? -10.373 -0.634 17.822 1.00 95.56 186 ILE A N 1
ATOM 1426 C CA . ILE A 1 186 ? -11.378 -1.696 17.973 1.00 95.56 186 ILE A CA 1
ATOM 1427 C C . ILE A 1 186 ? -10.997 -2.636 19.123 1.00 95.56 186 ILE A C 1
ATOM 1429 O O . ILE A 1 186 ? -11.801 -2.879 20.015 1.00 95.56 186 ILE A O 1
ATOM 1433 N N . GLY A 1 187 ? -9.746 -3.103 19.170 1.00 94.00 187 GLY A N 1
ATOM 1434 C CA . GLY A 1 187 ? -9.282 -3.989 20.240 1.00 94.00 187 GLY A CA 1
ATOM 1435 C C . GLY A 1 187 ? -9.232 -3.349 21.625 1.00 94.00 187 GLY A C 1
ATOM 1436 O O . GLY A 1 187 ? -9.431 -4.038 22.623 1.00 94.00 187 GLY A O 1
ATOM 1437 N N . LEU A 1 188 ? -8.984 -2.040 21.710 1.00 94.69 188 LEU A N 1
ATOM 1438 C CA . LEU A 1 188 ? -9.062 -1.309 22.974 1.00 94.69 188 LEU A CA 1
ATOM 1439 C C . LEU A 1 188 ? -10.512 -1.216 23.471 1.00 94.69 188 LEU A C 1
ATOM 1441 O O . LEU A 1 188 ? -10.744 -1.395 24.667 1.00 94.69 188 LEU A O 1
ATOM 1445 N N . ILE A 1 189 ? -11.458 -0.974 22.557 1.00 95.94 189 ILE A N 1
ATOM 1446 C CA . ILE A 1 189 ? -12.893 -0.913 22.854 1.00 95.94 189 ILE A CA 1
ATOM 1447 C C . ILE A 1 189 ? -13.403 -2.287 23.301 1.00 95.94 189 ILE A C 1
ATOM 1449 O O . ILE A 1 189 ? -13.937 -2.403 24.399 1.00 95.94 189 ILE A O 1
ATOM 1453 N N . ASP A 1 190 ? -13.161 -3.329 22.503 1.00 94.12 190 ASP A N 1
ATOM 1454 C CA . ASP A 1 190 ? -13.675 -4.684 22.751 1.00 94.12 190 ASP A CA 1
ATOM 1455 C C . ASP A 1 190 ? -13.030 -5.382 23.952 1.00 94.12 190 ASP A C 1
ATOM 1457 O O . ASP A 1 190 ? -13.606 -6.317 24.503 1.00 94.12 190 ASP A O 1
ATOM 1461 N N . GLY A 1 191 ? -11.834 -4.946 24.348 1.00 93.56 191 GLY A N 1
ATOM 1462 C CA . GLY A 1 191 ? -11.144 -5.440 25.532 1.00 93.56 191 GLY A CA 1
ATOM 1463 C C . GLY A 1 191 ? -11.328 -4.504 26.721 1.00 93.56 191 GLY A C 1
ATOM 1464 O O . GLY A 1 191 ? -12.332 -4.533 27.424 1.00 93.56 191 GLY A O 1
ATOM 1465 N N . LYS A 1 192 ? -10.312 -3.667 26.956 1.00 93.31 192 LYS A N 1
ATOM 1466 C CA . LYS A 1 192 ? -10.168 -2.896 28.199 1.00 93.31 192 LYS A CA 1
ATOM 1467 C C . LYS A 1 192 ? -11.349 -1.973 28.490 1.00 93.31 192 LYS A C 1
ATOM 1469 O O . LYS A 1 192 ? -11.743 -1.876 29.646 1.00 93.31 192 LYS A O 1
ATOM 1474 N N . LEU A 1 193 ? -11.871 -1.268 27.483 1.00 95.00 193 LEU A N 1
ATOM 1475 C CA . LEU A 1 193 ? -12.944 -0.301 27.725 1.00 95.00 193 LEU A CA 1
ATOM 1476 C C . LEU A 1 193 ? -14.281 -0.985 27.986 1.00 95.00 193 LEU A C 1
ATOM 1478 O O . LEU A 1 193 ? -14.996 -0.541 28.873 1.00 95.00 193 LEU A O 1
ATOM 1482 N N . LYS A 1 194 ? -14.581 -2.097 27.306 1.00 94.00 194 LYS A N 1
ATOM 1483 C CA . LYS A 1 194 ? -15.757 -2.912 27.621 1.00 94.00 194 LYS A CA 1
ATOM 1484 C C . LYS A 1 194 ? -15.726 -3.406 29.071 1.00 94.00 194 LYS A C 1
ATOM 1486 O O . LYS A 1 194 ? -16.676 -3.171 29.802 1.00 94.00 194 LYS A O 1
ATOM 1491 N N . THR A 1 195 ? -14.604 -3.979 29.517 1.00 94.69 195 THR A N 1
ATOM 1492 C CA . THR A 1 195 ? -14.443 -4.416 30.918 1.00 94.69 195 THR A CA 1
ATOM 1493 C C . THR A 1 195 ? -14.602 -3.268 31.918 1.00 94.69 195 THR A C 1
ATOM 1495 O O . THR A 1 195 ? -15.103 -3.471 33.020 1.00 94.69 195 THR A O 1
ATOM 1498 N N . LEU A 1 196 ? -14.161 -2.062 31.557 1.00 94.44 196 LEU A N 1
ATOM 1499 C CA . LEU A 1 196 ? -14.313 -0.883 32.405 1.00 94.44 196 LEU A CA 1
ATOM 1500 C C . LEU A 1 196 ? -15.777 -0.435 32.490 1.00 94.44 196 LEU A C 1
ATOM 1502 O O . LEU A 1 196 ? -16.238 -0.152 33.588 1.00 94.44 196 LEU A O 1
ATOM 1506 N N . VAL A 1 197 ? -16.507 -0.416 31.371 1.00 95.50 197 VAL A N 1
ATOM 1507 C CA . VAL A 1 197 ? -17.955 -0.139 31.358 1.00 95.50 197 VAL A CA 1
ATOM 1508 C C . VAL A 1 197 ? -18.701 -1.138 32.238 1.00 95.50 197 VAL A C 1
ATOM 1510 O O . VAL A 1 197 ? -19.510 -0.726 33.062 1.00 95.50 197 VAL A O 1
ATOM 1513 N N . ASP A 1 198 ? -18.397 -2.432 32.109 1.00 95.00 198 ASP A N 1
ATOM 1514 C CA . ASP A 1 198 ? -19.037 -3.480 32.911 1.00 95.00 198 ASP A CA 1
ATOM 1515 C C . ASP A 1 198 ? -18.801 -3.266 34.419 1.00 95.00 198 ASP A C 1
ATOM 1517 O O . ASP A 1 198 ? -19.702 -3.497 35.223 1.00 95.00 198 ASP A O 1
ATOM 1521 N N . ARG A 1 199 ? -17.615 -2.770 34.808 1.00 94.12 199 ARG A N 1
ATOM 1522 C CA . ARG A 1 199 ? -17.315 -2.405 36.200 1.00 94.12 199 ARG A CA 1
ATOM 1523 C C . ARG A 1 199 ? -18.106 -1.181 36.661 1.00 94.12 199 ARG A C 1
ATOM 1525 O O . ARG A 1 199 ? -18.780 -1.277 37.671 1.00 94.12 199 ARG A O 1
ATOM 1532 N N . LEU A 1 200 ? -18.087 -0.083 35.902 1.00 93.44 200 LEU A N 1
ATOM 1533 C CA . LEU A 1 200 ? -18.835 1.133 36.258 1.00 93.44 200 LEU A CA 1
ATOM 1534 C C . LEU A 1 200 ? -20.342 0.855 36.406 1.00 93.44 200 LEU A C 1
ATOM 1536 O O . LEU A 1 200 ? -20.993 1.419 37.277 1.00 93.44 200 LEU A O 1
ATOM 1540 N N . LYS A 1 201 ? -20.893 -0.056 35.590 1.00 94.19 201 LYS A N 1
ATOM 1541 C CA . LYS A 1 201 ? -22.273 -0.541 35.741 1.00 94.19 201 LYS A CA 1
ATOM 1542 C C . LYS A 1 201 ? -22.494 -1.297 37.047 1.00 94.19 201 LYS A C 1
ATOM 1544 O O . LYS A 1 201 ? -23.533 -1.123 37.674 1.00 94.19 201 LYS A O 1
ATOM 1549 N N . ALA A 1 202 ? -21.550 -2.156 37.431 1.00 93.75 202 ALA A N 1
ATOM 1550 C CA . ALA A 1 202 ? -21.612 -2.877 38.700 1.00 93.75 202 ALA A CA 1
ATOM 1551 C C . ALA A 1 202 ? -21.532 -1.923 39.903 1.00 93.75 202 ALA A C 1
ATOM 1553 O O . ALA A 1 202 ? -22.177 -2.179 40.915 1.00 93.75 202 ALA A O 1
ATOM 1554 N N . ASP A 1 203 ? -20.823 -0.804 39.743 1.00 91.50 203 ASP A N 1
ATOM 1555 C CA . ASP A 1 203 ? -20.743 0.287 40.720 1.00 91.50 203 ASP A CA 1
ATOM 1556 C C . ASP A 1 203 ? -22.012 1.178 40.720 1.00 91.50 203 ASP A C 1
ATOM 1558 O O . ASP A 1 203 ? -22.094 2.145 41.468 1.00 91.50 203 ASP A O 1
ATOM 1562 N N . GLY A 1 204 ? -23.026 0.865 39.901 1.00 92.56 204 GLY A N 1
ATOM 1563 C CA . GLY A 1 204 ? -24.318 1.562 39.877 1.00 92.56 204 GLY A CA 1
ATOM 1564 C C . GLY A 1 204 ? -24.359 2.845 39.041 1.00 92.56 204 GLY A C 1
ATOM 1565 O O . GLY A 1 204 ? -25.376 3.538 39.045 1.00 92.56 204 GLY A O 1
ATOM 1566 N N . LEU A 1 205 ? -23.295 3.160 38.298 1.00 93.56 205 LEU A N 1
ATOM 1567 C CA . LEU A 1 205 ? -23.215 4.377 37.490 1.00 93.56 205 LEU A CA 1
ATOM 1568 C C . LEU A 1 205 ? -23.967 4.247 36.154 1.00 93.56 205 LEU A C 1
ATOM 1570 O O . LEU A 1 205 ? -23.926 3.207 35.486 1.00 93.56 205 LEU A O 1
ATOM 1574 N N . ASP A 1 206 ? -24.596 5.341 35.707 1.00 93.69 206 ASP A N 1
ATOM 1575 C CA . ASP A 1 206 ? -25.172 5.425 34.360 1.00 93.69 206 ASP A CA 1
ATOM 1576 C C . ASP A 1 206 ? -24.061 5.558 33.310 1.00 93.69 206 ASP A C 1
ATOM 1578 O O . ASP A 1 206 ? -23.342 6.552 33.232 1.00 93.69 206 ASP A O 1
ATOM 1582 N N . THR A 1 207 ? -23.927 4.533 32.473 1.00 95.81 207 THR A N 1
ATOM 1583 C CA . THR A 1 207 ? -22.886 4.436 31.440 1.00 95.81 207 THR A CA 1
ATOM 1584 C C . THR A 1 207 ? -23.427 4.638 30.025 1.00 95.81 207 THR A C 1
ATOM 1586 O O . THR A 1 207 ? -22.678 4.484 29.060 1.00 95.81 207 THR A O 1
ATOM 1589 N N . THR A 1 208 ? -24.696 5.026 29.867 1.00 96.62 208 THR A N 1
ATOM 1590 C CA . THR A 1 208 ? -25.374 5.104 28.561 1.00 96.62 208 THR A CA 1
ATOM 1591 C C . THR A 1 208 ? -24.625 5.994 27.561 1.00 96.62 208 THR A C 1
ATOM 1593 O O . THR A 1 208 ? -24.380 5.595 26.417 1.00 96.62 208 THR A O 1
ATOM 1596 N N . THR A 1 209 ? -24.193 7.185 27.990 1.00 96.56 209 THR A N 1
ATOM 1597 C CA . THR A 1 209 ? -23.424 8.124 27.151 1.00 96.56 209 THR A CA 1
ATOM 1598 C C . THR A 1 209 ? -22.081 7.533 26.728 1.00 96.56 209 THR A C 1
ATOM 1600 O O . THR A 1 209 ? -21.712 7.589 25.551 1.00 96.56 209 THR A O 1
ATOM 1603 N N . LEU A 1 210 ? -21.362 6.918 27.672 1.00 96.50 210 LEU A N 1
ATOM 1604 C CA . LEU A 1 210 ? -20.081 6.268 27.419 1.00 96.50 210 LEU A CA 1
ATOM 1605 C C . LEU A 1 210 ? -20.230 5.137 26.392 1.00 96.50 210 LEU A C 1
ATOM 1607 O O . LEU A 1 210 ? -19.481 5.082 25.417 1.00 96.50 210 LEU A O 1
ATOM 1611 N N . GLU A 1 211 ? -21.222 4.265 26.561 1.00 97.38 211 GLU A N 1
ATOM 1612 C CA . GLU A 1 211 ? -21.502 3.177 25.621 1.00 97.38 211 GLU A CA 1
ATOM 1613 C C . GLU A 1 211 ? -21.825 3.693 24.216 1.00 97.38 211 GLU A C 1
ATOM 1615 O O . GLU A 1 211 ? -21.301 3.162 23.231 1.00 97.38 211 GLU A O 1
ATOM 1620 N N . GLY A 1 212 ? -22.608 4.772 24.112 1.00 97.88 212 GLY A N 1
ATOM 1621 C CA . GLY A 1 212 ? -22.896 5.437 22.842 1.00 97.88 212 GLY A CA 1
ATOM 1622 C C . GLY A 1 212 ? -21.633 5.943 22.138 1.00 97.88 212 GLY A C 1
ATOM 1623 O O . GLY A 1 212 ? -21.431 5.681 20.948 1.00 97.88 212 GLY A O 1
ATOM 1624 N N . LEU A 1 213 ? -20.736 6.609 22.872 1.00 97.69 213 LEU A N 1
ATOM 1625 C CA . LEU A 1 213 ? -19.466 7.113 22.335 1.00 97.69 213 LEU A CA 1
ATOM 1626 C C . LEU A 1 213 ? -18.530 5.977 21.898 1.00 97.69 213 LEU A C 1
ATOM 1628 O O . LEU A 1 213 ? -17.904 6.064 20.837 1.00 97.69 213 LEU A O 1
ATOM 1632 N N . LEU A 1 214 ? -18.461 4.885 22.665 1.00 98.00 214 LEU A N 1
ATOM 1633 C CA . LEU A 1 214 ? -17.670 3.703 22.308 1.00 98.00 214 LEU A CA 1
ATOM 1634 C C . LEU A 1 214 ? -18.227 2.992 21.069 1.00 98.00 214 LEU A C 1
ATOM 1636 O O . LEU A 1 214 ? -17.450 2.582 20.203 1.00 98.00 214 LEU A O 1
ATOM 1640 N N . ALA A 1 215 ? -19.551 2.891 20.935 1.00 97.94 215 ALA A N 1
ATOM 1641 C CA . ALA A 1 215 ? -20.195 2.318 19.755 1.00 97.94 215 ALA A CA 1
ATOM 1642 C C . ALA A 1 215 ? -19.917 3.149 18.488 1.00 97.94 215 ALA A C 1
ATOM 1644 O O . ALA A 1 215 ? -19.567 2.591 17.441 1.00 97.94 215 ALA A O 1
ATOM 1645 N N . GLN A 1 216 ? -19.992 4.482 18.585 1.00 97.62 216 GLN A N 1
ATOM 1646 C CA . GLN A 1 216 ? -19.620 5.389 17.494 1.00 97.62 216 GLN A CA 1
ATOM 1647 C C . GLN A 1 216 ? -18.136 5.260 17.132 1.00 97.62 216 GLN A C 1
ATOM 1649 O O . GLN A 1 216 ? -17.795 5.101 15.958 1.00 97.62 216 GLN A O 1
ATOM 1654 N N . ALA A 1 217 ? -17.250 5.260 18.135 1.00 98.06 217 ALA A N 1
ATOM 1655 C CA . ALA A 1 217 ? -15.814 5.102 17.928 1.00 98.06 217 ALA A CA 1
ATOM 1656 C C . ALA A 1 217 ? -15.490 3.779 17.219 1.00 98.06 217 ALA A C 1
ATOM 1658 O O . ALA A 1 217 ? -14.699 3.766 16.273 1.00 98.06 217 ALA A O 1
ATOM 1659 N N . LYS A 1 218 ? -16.132 2.679 17.634 1.00 97.94 218 LYS A N 1
ATOM 1660 C CA . LYS A 1 218 ? -15.962 1.356 17.024 1.00 97.94 218 LYS A CA 1
ATOM 1661 C C . LYS A 1 218 ? -16.451 1.333 15.580 1.00 97.94 218 LYS A C 1
ATOM 1663 O O . LYS A 1 218 ? -15.722 0.864 14.710 1.00 97.94 218 LYS A O 1
ATOM 1668 N N . THR A 1 219 ? -17.637 1.875 15.314 1.00 98.25 219 THR A N 1
ATOM 1669 C CA . THR A 1 219 ? -18.220 1.926 13.963 1.00 98.25 219 THR A CA 1
ATOM 1670 C C . THR A 1 219 ? -17.328 2.717 13.005 1.00 98.25 219 THR A C 1
ATOM 1672 O O . THR A 1 219 ? -16.988 2.235 11.925 1.00 98.25 219 THR A O 1
ATOM 1675 N N . SER A 1 220 ? -16.866 3.897 13.421 1.00 98.06 220 SER A N 1
ATOM 1676 C CA . SER A 1 220 ? -15.961 4.728 12.620 1.00 98.06 220 SER A CA 1
ATOM 1677 C C . SER A 1 220 ? -14.584 4.083 12.436 1.00 98.06 220 SER A C 1
ATOM 1679 O O . SER A 1 220 ? -14.003 4.173 11.353 1.00 98.06 220 SER A O 1
ATOM 1681 N N . ALA A 1 221 ? -14.061 3.390 13.456 1.00 97.81 221 ALA A N 1
ATOM 1682 C CA . ALA A 1 221 ? -12.807 2.648 13.346 1.00 97.81 221 ALA A CA 1
ATOM 1683 C C . ALA A 1 221 ? -12.932 1.471 12.369 1.00 97.81 221 ALA A C 1
ATOM 1685 O O . ALA A 1 221 ? -12.037 1.281 11.548 1.00 97.81 221 ALA A O 1
ATOM 1686 N N . GLN A 1 222 ? -14.043 0.731 12.406 1.00 97.81 222 GLN A N 1
ATOM 1687 C CA . GLN A 1 222 ? -14.318 -0.361 11.472 1.00 97.81 222 GLN A CA 1
ATOM 1688 C C . GLN A 1 222 ? -14.428 0.160 10.034 1.00 97.81 222 GLN A C 1
ATOM 1690 O O . GLN A 1 222 ? -13.724 -0.322 9.152 1.00 97.81 222 GLN A O 1
ATOM 1695 N N . ALA A 1 223 ? -15.189 1.235 9.812 1.00 97.69 223 ALA A N 1
ATOM 1696 C CA . ALA A 1 223 ? -15.284 1.868 8.498 1.00 97.69 223 ALA A CA 1
ATOM 1697 C C . ALA A 1 223 ? -13.914 2.342 7.973 1.00 97.69 223 ALA A C 1
ATOM 1699 O O . ALA A 1 223 ? -13.597 2.171 6.795 1.00 97.69 223 ALA A O 1
ATOM 1700 N N . ALA A 1 224 ? -13.070 2.907 8.844 1.00 98.00 224 ALA A N 1
ATOM 1701 C CA . ALA A 1 224 ? -11.703 3.272 8.486 1.00 98.00 224 ALA A CA 1
ATOM 1702 C C . ALA A 1 224 ? -10.850 2.040 8.149 1.00 98.00 224 ALA A C 1
ATOM 1704 O O . ALA A 1 224 ? -10.090 2.073 7.183 1.00 98.00 224 ALA A O 1
ATOM 1705 N N . TYR A 1 225 ? -10.960 0.969 8.941 1.00 97.00 225 TYR A N 1
ATOM 1706 C CA . TYR A 1 225 ? -10.249 -0.290 8.717 1.00 97.00 225 TYR A CA 1
ATOM 1707 C C . TYR A 1 225 ? -10.564 -0.866 7.336 1.00 97.00 225 TYR A C 1
ATOM 1709 O O . TYR A 1 225 ? -9.645 -1.114 6.556 1.00 97.00 225 TYR A O 1
ATOM 1717 N N . ASP A 1 226 ? -11.848 -1.001 7.008 1.00 96.75 226 ASP A N 1
ATOM 1718 C CA . ASP A 1 226 ? -12.304 -1.584 5.746 1.00 96.75 226 ASP A CA 1
ATOM 1719 C C . ASP A 1 226 ? -11.887 -0.728 4.543 1.00 96.75 226 ASP A C 1
ATOM 1721 O O . ASP A 1 226 ? -11.417 -1.249 3.527 1.00 96.75 226 ASP A O 1
ATOM 1725 N N . ALA A 1 227 ? -11.957 0.601 4.679 1.00 96.56 227 ALA A N 1
ATOM 1726 C CA . ALA A 1 227 ? -11.478 1.523 3.654 1.00 96.56 227 ALA A CA 1
ATOM 1727 C C . ALA A 1 227 ? -9.960 1.400 3.431 1.00 96.56 227 ALA A C 1
ATOM 1729 O O . ALA A 1 227 ? -9.505 1.330 2.287 1.00 96.56 227 ALA A O 1
ATOM 1730 N N . TYR A 1 228 ? -9.162 1.311 4.500 1.00 97.06 228 TYR A N 1
ATOM 1731 C CA . TYR A 1 228 ? -7.724 1.081 4.367 1.00 97.06 228 TYR A CA 1
ATOM 1732 C C . TYR A 1 228 ? -7.401 -0.297 3.787 1.00 97.06 228 TYR A C 1
ATOM 1734 O O . TYR A 1 228 ? -6.521 -0.396 2.936 1.00 97.06 228 TYR A O 1
ATOM 1742 N N . LYS A 1 229 ? -8.127 -1.345 4.181 1.00 96.06 229 LYS A N 1
ATOM 1743 C CA . LYS A 1 229 ? -7.968 -2.697 3.634 1.00 96.06 229 LYS A CA 1
ATOM 1744 C C . LYS A 1 229 ? -8.186 -2.720 2.122 1.00 96.06 229 LYS A C 1
ATOM 1746 O O . LYS A 1 229 ? -7.382 -3.302 1.397 1.00 96.06 229 LYS A O 1
ATOM 1751 N N . LYS A 1 230 ? -9.222 -2.033 1.632 1.00 95.62 230 LYS A N 1
ATOM 1752 C CA . LYS A 1 230 ? -9.481 -1.886 0.193 1.00 95.62 230 LYS A CA 1
ATOM 1753 C C . LYS A 1 230 ? -8.284 -1.264 -0.538 1.00 95.62 230 LYS A C 1
ATOM 1755 O O . LYS A 1 230 ? -7.833 -1.816 -1.536 1.00 95.62 230 LYS A O 1
ATOM 1760 N N . ILE A 1 231 ? -7.731 -0.169 -0.009 1.00 96.94 231 ILE A N 1
ATOM 1761 C CA . ILE A 1 231 ? -6.563 0.517 -0.594 1.00 96.94 231 ILE A CA 1
ATOM 1762 C C . ILE A 1 231 ? -5.310 -0.364 -0.536 1.00 96.94 231 ILE A C 1
ATOM 1764 O O . ILE A 1 231 ? -4.497 -0.339 -1.453 1.00 96.94 231 ILE A O 1
ATOM 1768 N N . ALA A 1 232 ? -5.125 -1.138 0.536 1.00 95.06 232 ALA A N 1
ATOM 1769 C CA . ALA A 1 232 ? -3.982 -2.037 0.655 1.00 95.06 232 ALA A CA 1
ATOM 1770 C C . ALA A 1 232 ? -4.031 -3.167 -0.388 1.00 95.06 232 ALA A C 1
ATOM 1772 O O . ALA A 1 232 ? -2.994 -3.541 -0.932 1.00 95.06 232 ALA A O 1
ATOM 1773 N N . ASN A 1 233 ? -5.227 -3.676 -0.693 1.00 95.06 233 ASN A N 1
ATOM 1774 C CA . ASN A 1 233 ? -5.420 -4.727 -1.693 1.00 95.06 233 ASN A CA 1
ATOM 1775 C C . ASN A 1 233 ? -5.231 -4.219 -3.130 1.00 95.06 233 ASN A C 1
ATOM 1777 O O . ASN A 1 233 ? -4.700 -4.951 -3.967 1.00 95.06 233 ASN A O 1
ATOM 1781 N N . ASP A 1 234 ? -5.611 -2.968 -3.399 1.00 95.12 234 ASP A N 1
ATOM 1782 C CA . ASP A 1 234 ? -5.431 -2.323 -4.700 1.00 95.12 234 ASP A CA 1
ATOM 1783 C C . ASP A 1 234 ? -4.858 -0.898 -4.567 1.00 95.12 234 ASP A C 1
ATOM 1785 O O . ASP A 1 234 ? -5.575 0.101 -4.693 1.00 95.12 234 ASP A O 1
ATOM 1789 N N . PRO A 1 235 ? -3.546 -0.769 -4.306 1.00 94.06 235 PRO A N 1
ATOM 1790 C CA . PRO A 1 235 ? -2.918 0.537 -4.144 1.00 94.06 235 PRO A CA 1
ATOM 1791 C C . PRO A 1 235 ? -2.820 1.312 -5.467 1.00 94.06 235 PRO A C 1
ATOM 1793 O O . PRO A 1 235 ? -2.627 2.527 -5.438 1.00 94.06 235 PRO A O 1
ATOM 1796 N N . GLY A 1 236 ? -2.953 0.626 -6.610 1.00 92.88 236 GLY A N 1
ATOM 1797 C CA . GLY A 1 236 ? -2.927 1.197 -7.958 1.00 92.88 236 GLY A CA 1
ATOM 1798 C C . GLY A 1 236 ? -4.241 1.806 -8.434 1.00 92.88 236 GLY A C 1
ATOM 1799 O O . GLY A 1 236 ? -4.273 2.414 -9.505 1.00 92.88 236 GLY A O 1
ATOM 1800 N N . ALA A 1 237 ? -5.317 1.668 -7.657 1.00 94.00 237 ALA A N 1
ATOM 1801 C CA . ALA A 1 237 ? -6.621 2.207 -8.006 1.00 94.00 237 ALA A CA 1
ATOM 1802 C C . ALA A 1 237 ? -6.561 3.721 -8.261 1.00 94.00 237 ALA A C 1
ATOM 1804 O O . ALA A 1 237 ? -6.015 4.481 -7.463 1.00 94.00 237 ALA A O 1
ATOM 1805 N N . SER A 1 238 ? -7.217 4.204 -9.317 1.00 92.75 238 SER A N 1
ATOM 1806 C CA . SER A 1 238 ? -7.327 5.647 -9.590 1.00 92.75 238 SER A CA 1
ATOM 1807 C C . SER A 1 238 ? -8.006 6.419 -8.447 1.00 92.75 238 SER A C 1
ATOM 1809 O O . SER A 1 238 ? -7.716 7.599 -8.238 1.00 92.75 238 SER A O 1
ATOM 1811 N N . SER A 1 239 ? -8.853 5.741 -7.665 1.00 93.56 239 SER A N 1
ATOM 1812 C CA . SER A 1 239 ? -9.529 6.276 -6.481 1.00 93.56 239 SER A CA 1
ATOM 1813 C C . SER A 1 239 ? -8.663 6.296 -5.218 1.00 93.56 239 SER A C 1
ATOM 1815 O O . SER A 1 239 ? -9.127 6.795 -4.195 1.00 93.56 239 SER A O 1
ATOM 1817 N N . TYR A 1 240 ? -7.412 5.806 -5.232 1.00 93.69 240 TYR A N 1
ATOM 1818 C CA . TYR A 1 240 ? -6.639 5.639 -3.991 1.00 93.69 240 TYR A CA 1
ATOM 1819 C C . TYR A 1 240 ? -6.542 6.939 -3.177 1.00 93.69 240 TYR A C 1
ATOM 1821 O O . TYR A 1 240 ? -6.605 6.907 -1.953 1.00 93.69 240 TYR A O 1
ATOM 1829 N N . LYS A 1 241 ? -6.416 8.103 -3.833 1.00 94.31 241 LYS A N 1
ATOM 1830 C CA . LYS A 1 241 ? -6.302 9.402 -3.148 1.00 94.31 241 LYS A CA 1
ATOM 1831 C C . LYS A 1 241 ? -7.578 9.763 -2.393 1.00 94.31 241 LYS A C 1
ATOM 1833 O O . LYS A 1 241 ? -7.500 10.167 -1.232 1.00 94.31 241 LYS A O 1
ATOM 1838 N N . THR A 1 242 ? -8.729 9.631 -3.051 1.00 95.94 242 THR A N 1
ATOM 1839 C CA . THR A 1 242 ? -10.039 9.932 -2.460 1.00 95.94 242 THR A CA 1
ATOM 1840 C C . THR A 1 242 ? -10.377 8.923 -1.373 1.00 95.94 242 THR A C 1
ATOM 1842 O O . THR A 1 242 ? -10.784 9.317 -0.281 1.00 95.94 242 THR A O 1
ATOM 1845 N N . ASP A 1 243 ? -10.097 7.644 -1.619 1.00 95.12 243 ASP A N 1
ATOM 1846 C CA . ASP A 1 243 ? -10.358 6.559 -0.675 1.00 95.12 243 ASP A CA 1
ATOM 1847 C C . ASP A 1 243 ? -9.496 6.724 0.589 1.00 95.12 243 ASP A C 1
ATOM 1849 O O . ASP A 1 243 ? -9.983 6.578 1.709 1.00 95.12 243 ASP A O 1
ATOM 1853 N N . LEU A 1 244 ? -8.226 7.119 0.443 1.00 96.50 244 LEU A N 1
ATOM 1854 C CA . LEU A 1 244 ? -7.313 7.349 1.567 1.00 96.50 244 LEU A CA 1
ATOM 1855 C C . LEU A 1 244 ? -7.713 8.590 2.375 1.00 96.50 244 LEU A C 1
ATOM 1857 O O . LEU A 1 244 ? -7.620 8.581 3.606 1.00 96.50 244 LEU A O 1
ATOM 1861 N N . ALA A 1 245 ? -8.184 9.652 1.715 1.00 97.19 245 ALA A N 1
ATOM 1862 C CA . ALA A 1 245 ? -8.732 10.823 2.396 1.00 97.19 245 ALA A CA 1
ATOM 1863 C C . ALA A 1 245 ? -9.989 10.466 3.209 1.00 97.19 245 ALA A C 1
ATOM 1865 O O . ALA A 1 245 ? -10.073 10.825 4.386 1.00 97.19 245 ALA A O 1
ATOM 1866 N N . ALA A 1 246 ? -10.911 9.694 2.627 1.00 95.81 246 ALA A N 1
ATOM 1867 C CA . ALA A 1 246 ? -12.106 9.210 3.313 1.00 95.81 246 ALA A CA 1
ATOM 1868 C C . ALA A 1 246 ? -11.759 8.298 4.504 1.00 95.81 246 ALA A C 1
ATOM 1870 O O . ALA A 1 246 ? -12.260 8.504 5.610 1.00 95.81 246 ALA A O 1
ATOM 1871 N N . ALA A 1 247 ? -10.827 7.354 4.328 1.00 97.75 247 ALA A N 1
ATOM 1872 C CA . ALA A 1 247 ? -10.358 6.476 5.401 1.00 97.75 247 ALA A CA 1
ATOM 1873 C C . ALA A 1 247 ? -9.733 7.269 6.565 1.00 97.75 247 ALA A C 1
ATOM 1875 O O . ALA A 1 247 ? -10.006 6.999 7.736 1.00 97.75 247 ALA A O 1
ATOM 1876 N N . LYS A 1 248 ? -8.936 8.304 6.255 1.00 97.62 248 LYS A N 1
ATOM 1877 C CA . LYS A 1 248 ? -8.370 9.220 7.261 1.00 97.62 248 LYS A CA 1
ATOM 1878 C C . LYS A 1 248 ? -9.449 9.986 8.019 1.00 97.62 248 LYS A C 1
ATOM 1880 O O . LYS A 1 248 ? -9.314 10.149 9.230 1.00 97.62 248 LYS A O 1
ATOM 1885 N N . ALA A 1 249 ? -10.490 10.453 7.330 1.00 97.88 249 ALA A N 1
ATOM 1886 C CA . ALA A 1 249 ? -11.612 11.134 7.967 1.00 97.88 249 ALA A CA 1
ATOM 1887 C C . ALA A 1 249 ? -12.326 10.203 8.959 1.00 97.88 249 ALA A C 1
ATOM 1889 O O . ALA A 1 249 ? -12.490 10.573 10.119 1.00 97.88 249 ALA A O 1
ATOM 1890 N N . LYS A 1 250 ? -12.605 8.953 8.567 1.00 97.81 250 LYS A N 1
ATOM 1891 C CA . LYS A 1 250 ? -13.190 7.938 9.461 1.00 97.81 250 LYS A CA 1
ATOM 1892 C C . LYS A 1 250 ? -12.311 7.605 10.661 1.00 97.81 250 LYS A C 1
ATOM 1894 O O . LYS A 1 250 ? -12.799 7.531 11.787 1.00 97.81 250 LYS A O 1
ATOM 1899 N N . LEU A 1 251 ? -10.997 7.496 10.466 1.00 97.81 251 LEU A N 1
ATOM 1900 C CA . LEU A 1 251 ? -10.074 7.297 11.584 1.00 97.81 251 LEU A CA 1
ATOM 1901 C C . LEU A 1 251 ? -10.038 8.515 12.524 1.00 97.81 251 LEU A C 1
ATOM 1903 O O . LEU A 1 251 ? -9.849 8.356 13.730 1.00 97.81 251 LEU A O 1
ATOM 1907 N N . LYS A 1 252 ? -10.200 9.733 11.993 1.00 98.06 252 LYS A N 1
ATOM 1908 C CA . LYS A 1 252 ? -10.303 10.955 12.800 1.00 98.06 252 LYS A CA 1
ATOM 1909 C C . LYS A 1 252 ? -11.597 10.963 13.616 1.00 98.06 252 LYS A C 1
ATOM 1911 O O . LYS A 1 252 ? -11.513 11.170 14.820 1.00 98.06 252 LYS A O 1
ATOM 1916 N N . GLU A 1 253 ? -12.739 10.663 12.996 1.00 97.50 253 GLU A N 1
ATOM 1917 C CA . GLU A 1 253 ? -14.034 10.503 13.679 1.00 97.50 253 GLU A CA 1
ATOM 1918 C C . GLU A 1 253 ? -13.924 9.491 14.830 1.00 97.50 253 GLU A C 1
ATOM 1920 O O . GLU A 1 253 ? -14.268 9.805 15.966 1.00 97.50 253 GLU A O 1
ATOM 1925 N N . ALA A 1 254 ? -13.329 8.320 14.571 1.00 98.06 254 ALA A N 1
ATOM 1926 C CA . ALA A 1 254 ? -13.114 7.294 15.590 1.00 98.06 254 ALA A CA 1
ATOM 1927 C C . ALA A 1 254 ? -12.288 7.797 16.785 1.00 98.06 254 ALA A C 1
ATOM 1929 O O . ALA A 1 254 ? -12.610 7.511 17.937 1.00 98.06 254 ALA A O 1
ATOM 1930 N N . LYS A 1 255 ? -11.218 8.560 16.523 1.00 97.69 255 LYS A N 1
ATOM 1931 C CA . LYS A 1 255 ? -10.372 9.145 17.574 1.00 97.69 255 LYS A CA 1
ATOM 1932 C C . LYS A 1 255 ? -11.099 10.221 18.373 1.00 97.69 255 LYS A C 1
ATOM 1934 O O . LYS A 1 255 ? -10.893 10.285 19.579 1.00 97.69 255 LYS A O 1
ATOM 1939 N N . THR A 1 256 ? -11.923 11.041 17.725 1.00 98.06 256 THR A N 1
ATOM 1940 C CA . THR A 1 256 ? -12.728 12.065 18.401 1.00 98.06 256 THR A CA 1
ATOM 1941 C C . THR A 1 256 ? -13.728 11.421 19.356 1.00 98.06 256 THR A C 1
ATOM 1943 O O . THR A 1 256 ? -13.714 11.755 20.538 1.00 98.06 256 THR A O 1
ATOM 1946 N N . SER A 1 257 ? -14.512 10.438 18.898 1.00 97.31 257 SER A N 1
ATOM 1947 C CA . SER A 1 257 ? -15.451 9.712 19.767 1.00 97.31 257 SER A CA 1
ATOM 1948 C C . SER A 1 257 ? -14.731 8.958 20.890 1.00 97.31 257 SER A C 1
ATOM 1950 O O . SER A 1 257 ? -15.200 8.951 22.022 1.00 97.31 257 SER A O 1
ATOM 1952 N N . LEU A 1 258 ? -13.556 8.377 20.617 1.00 96.56 258 LEU A N 1
ATOM 1953 C CA . LEU A 1 258 ? -12.749 7.718 21.648 1.00 96.56 258 LEU A CA 1
ATOM 1954 C C . LEU A 1 258 ? -12.201 8.702 22.693 1.00 96.56 258 LEU A C 1
ATOM 1956 O O . LEU A 1 258 ? -12.070 8.329 23.853 1.00 96.56 258 LEU A O 1
ATOM 1960 N N . SER A 1 259 ? -11.847 9.926 22.294 1.00 97.12 259 SER A N 1
ATOM 1961 C CA . SER A 1 259 ? -11.422 10.971 23.233 1.00 97.12 259 SER A CA 1
ATOM 1962 C C . SER A 1 259 ? -12.580 11.381 24.133 1.00 97.12 259 SER A C 1
ATOM 1964 O O . SER A 1 259 ? -12.437 11.314 25.344 1.00 97.12 259 SER A O 1
ATOM 1966 N N . ALA A 1 260 ? -13.743 11.676 23.548 1.00 96.38 260 ALA A N 1
ATOM 1967 C CA . ALA A 1 260 ? -14.942 12.007 24.312 1.00 96.38 260 ALA A CA 1
ATOM 1968 C C . ALA A 1 260 ? -15.346 10.874 25.274 1.00 96.38 260 ALA A C 1
ATOM 1970 O O . ALA A 1 260 ? -15.741 11.134 26.403 1.00 96.38 260 ALA A O 1
ATOM 1971 N N . ALA A 1 261 ? -15.194 9.609 24.863 1.00 96.31 261 ALA A N 1
ATOM 1972 C CA . ALA A 1 261 ? -15.428 8.464 25.741 1.00 96.31 261 ALA A CA 1
ATOM 1973 C C . ALA A 1 261 ? -14.456 8.423 26.933 1.00 96.31 261 ALA A C 1
ATOM 1975 O O . ALA A 1 261 ? -14.833 7.981 28.011 1.00 96.31 261 ALA A O 1
ATOM 1976 N N . ARG A 1 262 ? -13.202 8.860 26.762 1.00 94.50 262 ARG A N 1
ATOM 1977 C CA . ARG A 1 262 ? -12.245 8.947 27.879 1.00 94.50 262 ARG A CA 1
ATOM 1978 C C . ARG A 1 262 ? -12.620 10.057 28.844 1.00 94.50 262 ARG A C 1
ATOM 1980 O O . ARG A 1 262 ? -12.638 9.799 30.038 1.00 94.50 262 ARG A O 1
ATOM 1987 N N . ASP A 1 263 ? -12.979 11.222 28.316 1.00 95.69 263 ASP A N 1
ATOM 1988 C CA . ASP A 1 263 ? -13.431 12.344 29.137 1.00 95.69 263 ASP A CA 1
ATOM 1989 C C . ASP A 1 263 ? -14.665 11.937 29.963 1.00 95.69 263 ASP A C 1
ATOM 1991 O O . ASP A 1 263 ? -14.776 12.274 31.136 1.00 95.69 263 ASP A O 1
ATOM 1995 N N . GLU A 1 264 ? -15.569 11.143 29.380 1.00 95.56 264 GLU A N 1
ATOM 1996 C CA . GLU A 1 264 ? -16.735 10.608 30.089 1.00 95.56 264 GLU A CA 1
ATOM 1997 C C . GLU A 1 264 ? -16.369 9.555 31.147 1.00 95.56 264 GLU A C 1
ATOM 1999 O O . GLU A 1 264 ? -16.936 9.558 32.236 1.00 95.56 264 GLU A O 1
ATOM 2004 N N . ILE A 1 265 ? -15.391 8.683 30.873 1.00 93.75 265 ILE A N 1
ATOM 2005 C CA . ILE A 1 265 ? -14.858 7.749 31.879 1.00 93.75 265 ILE A CA 1
ATOM 2006 C C . ILE A 1 265 ? -14.307 8.509 33.087 1.00 93.75 265 ILE A C 1
ATOM 2008 O O . ILE A 1 265 ? -14.511 8.071 34.218 1.00 93.75 265 ILE A O 1
ATOM 2012 N N . ASP A 1 266 ? -13.585 9.603 32.859 1.00 92.88 266 ASP A N 1
ATOM 2013 C CA . ASP A 1 266 ? -12.957 10.357 33.941 1.00 92.88 266 ASP A CA 1
ATOM 2014 C C . ASP A 1 266 ? -14.012 11.066 34.807 1.00 92.88 266 ASP A C 1
ATOM 2016 O O . ASP A 1 266 ? -13.950 10.948 36.029 1.00 92.88 266 ASP A O 1
ATOM 2020 N N . LYS A 1 267 ? -15.066 11.638 34.205 1.00 93.19 267 LYS A N 1
ATOM 2021 C CA . LYS A 1 267 ? -16.226 12.156 34.961 1.00 93.19 267 LYS A CA 1
ATOM 2022 C C . LYS A 1 267 ? -16.907 11.082 35.809 1.00 93.19 267 LYS A C 1
ATOM 2024 O O . LYS A 1 267 ? -17.216 11.315 36.972 1.00 93.19 267 LYS A O 1
ATOM 2029 N N . LEU A 1 268 ? -17.144 9.899 35.237 1.00 91.81 268 LEU A N 1
ATOM 2030 C CA . LEU A 1 268 ? -17.790 8.797 35.956 1.00 91.81 268 LEU A CA 1
ATOM 2031 C C . LEU A 1 268 ? -16.940 8.320 37.143 1.00 91.81 268 LEU A C 1
ATOM 2033 O O . LEU A 1 268 ? -17.483 8.002 38.194 1.00 91.81 268 LEU A O 1
ATOM 2037 N N . LYS A 1 269 ? -15.607 8.331 37.014 1.00 88.31 269 LYS A N 1
ATOM 2038 C CA . LYS A 1 269 ? -14.695 7.986 38.115 1.00 88.31 269 LYS A CA 1
ATOM 2039 C C . LYS A 1 269 ? -14.686 9.011 39.246 1.00 88.31 269 LYS A C 1
ATOM 2041 O O . LYS A 1 269 ? -14.578 8.613 40.409 1.00 88.31 269 LYS A O 1
ATOM 2046 N N . GLU A 1 270 ? -14.769 10.300 38.919 1.00 88.38 270 GLU A N 1
ATOM 2047 C CA . GLU A 1 270 ? -14.849 11.373 39.918 1.00 88.38 270 GLU A CA 1
ATOM 2048 C C . GLU A 1 270 ? -16.085 11.198 40.807 1.00 88.38 270 GLU A C 1
ATOM 2050 O O . GLU A 1 270 ? -15.965 11.305 42.026 1.00 88.38 270 GLU A O 1
ATOM 2055 N N . LEU A 1 271 ? -17.225 10.806 40.224 1.00 82.75 271 LEU A N 1
ATOM 2056 C CA . LEU A 1 271 ? -18.455 10.522 40.972 1.00 82.75 271 LEU A CA 1
ATOM 2057 C C . LEU A 1 271 ? -18.261 9.394 41.997 1.00 82.75 271 LEU A C 1
ATOM 2059 O O . LEU A 1 271 ? -18.559 9.590 43.173 1.00 82.75 271 LEU A O 1
ATOM 2063 N N . THR A 1 272 ? -17.656 8.270 41.596 1.00 77.06 272 THR A N 1
ATOM 2064 C CA . THR A 1 272 ? -17.306 7.176 42.528 1.00 77.06 272 THR A CA 1
ATOM 2065 C C . THR A 1 272 ? -16.360 7.614 43.647 1.00 77.06 272 THR A C 1
ATOM 2067 O O . THR A 1 272 ? -16.498 7.164 44.776 1.00 77.06 272 THR A O 1
ATOM 2070 N N . SER A 1 273 ? -15.401 8.502 43.365 1.00 73.62 273 SER A N 1
ATOM 2071 C CA . SER A 1 273 ? -14.440 8.969 44.381 1.00 73.62 273 SER A CA 1
ATOM 2072 C C . SER A 1 273 ? -15.082 9.913 45.405 1.00 73.62 273 SER A C 1
ATOM 2074 O O . SER A 1 273 ? -14.660 9.956 46.556 1.00 73.62 273 SER A O 1
ATOM 2076 N N . SER A 1 274 ? -16.102 10.672 44.995 1.00 63.41 274 SER A N 1
ATOM 2077 C CA . SER A 1 274 ? -16.799 11.627 45.865 1.00 63.41 274 SER A CA 1
ATOM 2078 C C . SER A 1 274 ? -17.816 10.993 46.820 1.00 63.41 274 SER A C 1
ATOM 2080 O O . SER A 1 274 ? -18.113 11.578 47.861 1.00 63.41 274 SER A O 1
ATOM 2082 N N . GLU A 1 275 ? -18.328 9.798 46.513 1.00 57.75 275 GLU A N 1
ATOM 2083 C CA . GLU A 1 275 ? -19.244 9.075 47.408 1.00 57.75 275 GLU A CA 1
ATOM 2084 C C . GLU A 1 275 ? -18.513 8.445 48.610 1.00 57.75 275 GLU A C 1
ATOM 2086 O O . GLU A 1 275 ? -19.062 8.439 49.713 1.00 57.75 275 GLU A O 1
ATOM 2091 N N . ASP A 1 276 ? -17.251 8.030 48.447 1.00 54.09 276 ASP A N 1
ATOM 2092 C CA . ASP A 1 276 ? -16.435 7.437 49.523 1.00 54.09 276 ASP A CA 1
ATOM 2093 C C . ASP A 1 276 ? -15.972 8.459 50.590 1.00 54.09 276 ASP A C 1
ATOM 2095 O O . ASP A 1 276 ? -15.775 8.097 51.751 1.00 54.09 276 ASP A O 1
ATOM 2099 N N . GLU A 1 277 ? -15.840 9.753 50.259 1.00 52.34 277 GLU A N 1
ATOM 2100 C CA . GLU A 1 277 ? -15.489 10.799 51.244 1.00 52.34 277 GLU A CA 1
ATOM 2101 C C . GLU A 1 277 ? -16.694 11.295 52.071 1.00 52.34 277 GLU A C 1
ATOM 2103 O O . GLU A 1 277 ? -16.521 11.930 53.115 1.00 52.34 277 GLU A O 1
ATOM 2108 N N . SER A 1 278 ? -17.926 10.986 51.651 1.00 44.59 278 SER A N 1
ATOM 2109 C CA . SER A 1 278 ? -19.153 11.432 52.329 1.00 44.59 278 SER A CA 1
ATOM 2110 C C . SER A 1 278 ? -19.627 10.487 53.446 1.00 44.59 278 SER A C 1
ATOM 2112 O O . SER A 1 278 ? -20.576 10.823 54.162 1.00 44.59 278 SER A O 1
ATOM 2114 N N . SER A 1 279 ? -19.003 9.320 53.629 1.00 44.22 279 SER A N 1
ATOM 2115 C CA . SER A 1 279 ? -19.417 8.308 54.612 1.00 44.22 279 SER A CA 1
ATOM 2116 C C . SER A 1 279 ? -18.481 8.208 55.823 1.00 44.22 279 SER A C 1
ATOM 2118 O O . SER A 1 279 ? -18.042 7.120 56.190 1.00 44.22 279 SER A O 1
ATOM 2120 N N . THR A 1 280 ? -18.195 9.326 56.495 1.00 45.03 280 THR A N 1
ATOM 2121 C CA . THR A 1 280 ? -17.619 9.296 57.854 1.00 45.03 280 THR A CA 1
ATOM 2122 C C . THR A 1 280 ? -18.756 9.420 58.877 1.00 45.03 280 THR A C 1
ATOM 2124 O O . THR A 1 280 ? -19.389 10.477 58.948 1.00 45.03 280 THR A O 1
ATOM 2127 N N . PRO A 1 281 ? -19.066 8.391 59.692 1.00 45.59 281 PRO A N 1
ATOM 2128 C CA . PRO A 1 281 ? -20.095 8.512 60.713 1.00 45.59 281 PRO A CA 1
ATOM 2129 C C . PRO A 1 281 ? -19.580 9.436 61.818 1.00 45.59 281 PRO A C 1
ATOM 2131 O O . PRO A 1 281 ? -18.606 9.136 62.506 1.00 45.59 281 PRO A O 1
ATOM 2134 N N . THR A 1 282 ? -20.245 10.574 62.002 1.00 47.84 282 THR A N 1
ATOM 2135 C CA . THR A 1 282 ? -20.048 11.410 63.188 1.00 47.84 282 THR A CA 1
ATOM 2136 C C . THR A 1 282 ? -20.682 10.681 64.374 1.00 47.84 282 THR A C 1
ATOM 2138 O O . THR A 1 282 ? -21.880 10.813 64.621 1.00 47.84 282 THR A O 1
ATOM 2141 N N . SER A 1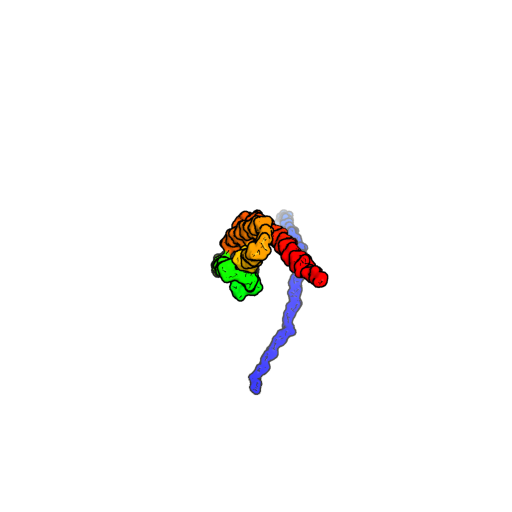 283 ? -19.909 9.853 65.081 1.00 43.22 283 SER A N 1
ATOM 2142 C CA . SER A 1 283 ? -20.335 9.295 66.364 1.00 43.22 283 SER A CA 1
ATOM 2143 C C . SER A 1 283 ? -20.209 10.369 67.444 1.00 43.22 283 SER A C 1
ATOM 2145 O O . SER A 1 283 ? -19.106 10.841 67.728 1.00 43.22 283 SER A O 1
ATOM 2147 N N . ARG A 1 284 ? -21.359 10.755 68.000 1.00 39.62 284 ARG A N 1
ATOM 2148 C CA . ARG A 1 284 ? -21.484 11.394 69.315 1.00 39.62 284 ARG A CA 1
ATOM 2149 C C . ARG A 1 284 ? -20.993 10.475 70.426 1.00 39.62 284 ARG A C 1
ATOM 2151 O O . ARG A 1 284 ? -21.172 9.247 70.274 1.00 39.62 284 ARG A O 1
#

Secondary structure (DSSP, 8-state):
-------------------------------PPPP------THHHHHHHHHHHHHHHHHHHHHHHHHHHHHHHHHHHHHHHHHHHHHHHHHHHHHHHHHHHHHHHHHHHHHTTTTTTTS-HHHHHHHHHHHHHHHHHHHHHHHHGGG--SHHHHHHIIIIIIITTT-IIIIIHHHHHHHHHHHHHHHHIIIIIHHHHHHHHHTT---HHHHHHHHHHHHHHHHHHHHHHHHHH-TT-TTHHHHHHHHHHHHHHHHH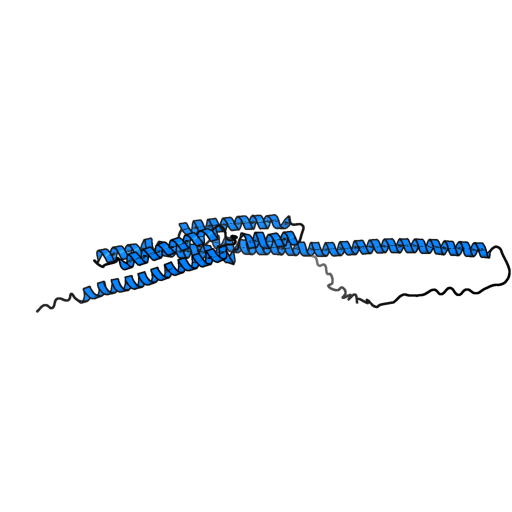HHHHHHHHHHHHHHHHHHHHTT------

Sequence (284 aa):
MTRSIFKTVGSVSLGLVLAFGLLAYPTTVRVLAEDTESSSTTEQTEAQKKEAELKKTTAENLREQVKKEREARKAALETAKNAREDKKLESSKELAEKLTEERLELLKKLRDGEYTKKCRAAAKAEATTAINAVIARLEQDLAAVPSNTTVDQVRSQIKNGIIGKNHVYVALLPAVRGMCASDRIIGLIDGKLKTLVDRLKADGLDTTTLEGLLAQAKTSAQAAYDAYKKIANDPGASSYKTDLAAAKAKLKEAKTSLSAARDEIDKLKELTSSEDESSTPTSR

Radius of gyration: 42.8 Å; chains: 1; bounding box: 84×48×157 Å